Protein AF-A0A6N8V4Y3-F1 (afdb_monomer)

Secondary structure (DSSP, 8-state):
--------------------------PPPPHHHHHHHHHHHHHTT-HHHHHHHB-HHHHHHHHHHHHHHHHHSSSSHHIIIII---HHHHHT--HHHHHHHHHHHHHHH-HHHHHHHHTEEEEEEEEEEETTTEEEEEEEEEEEETTEEEEE--EEEEEEETTEEEEEE-HHHHHHHHHHHH--TT-PPPPP-

pLDDT: mean 87.68, std 15.98, range [37.03, 98.81]

Solvent-accessible surface area (backbone atoms only — not comparable to full-atom values): 11338 Å² total; per-residue (Å²): 143,82,87,82,84,85,80,89,90,88,85,85,76,85,73,79,74,74,70,77,67,75,78,74,70,73,75,69,67,50,66,66,56,39,49,50,50,27,49,57,13,52,36,65,69,35,46,69,52,29,54,72,30,44,26,70,68,44,31,45,53,51,33,52,53,51,47,52,55,55,69,72,43,86,73,59,58,55,38,44,70,44,58,69,41,5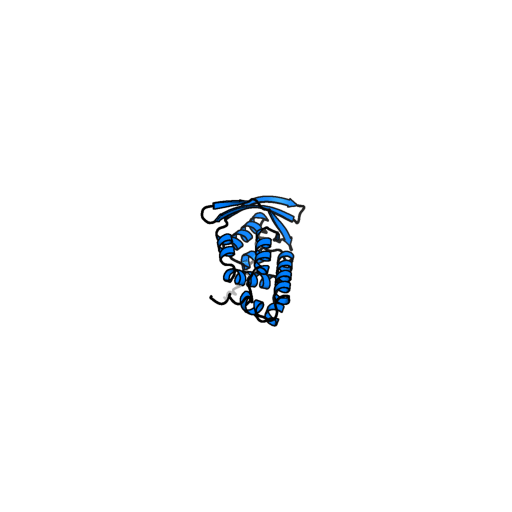3,72,70,60,57,71,70,52,52,36,58,54,47,49,37,42,47,50,59,24,42,52,71,77,40,44,73,60,48,52,51,42,49,48,34,46,75,43,82,74,50,77,46,76,52,76,94,51,34,36,37,36,36,28,36,40,42,31,66,56,97,87,43,77,47,75,49,73,57,56,32,38,30,37,58,53,98,85,38,54,13,44,50,46,37,66,66,62,51,52,53,58,52,48,65,75,63,58,77,69,87,62,75,74,76,76,87,126

Foldseek 3Di:
DDDDDPDDDPPPPPPPPPPPPPPPPPPFDDLQRLVVQLLVCQLVVVLLSNLVQADLVLLVVLVVLVVCLCVVDPDCQCCCQQQVDDPVVSVPDRSSSVRSSNSVSCCVQVVVVSVQRNQKDKAFPDWDDDPDFKIKTWIWIWGQDPNDIDIDTWIWIWGQDPNHTHTHDTPVSVVSSVSSNVRPGPDDDPDDD

Nearest PDB structures (foldseek):
  3b7c-assembly1_A-2  TM=6.101E-01  e=2.725E-03  Shewanella oneidensis MR-1
  4dki-assembly2_B  TM=6.221E-01  e=1.342E-02  Staphylococcus aureus subsp. aureus COL
  5m19-assembly1_A  TM=4.633E-01  e=8.041E-03  Staphylococcus aureus
  5m18-assembly1_A  TM=4.485E-01  e=1.010E-02  Staphylococcus aureus
  4bl3-assembly2_B  TM=4.320E-01  e=8.041E-03  Staphylococcus aureus

Structure (mmCIF, N/CA/C/O backbone):
data_AF-A0A6N8V4Y3-F1
#
_entry.id   AF-A0A6N8V4Y3-F1
#
loop_
_atom_site.group_PDB
_atom_site.id
_atom_site.type_symbol
_atom_site.label_atom_id
_atom_site.label_alt_id
_atom_site.label_comp_id
_atom_site.label_asym_id
_atom_site.label_entity_id
_atom_site.label_seq_id
_atom_site.pdbx_PDB_ins_code
_atom_site.Cartn_x
_atom_site.Cartn_y
_atom_site.Cartn_z
_atom_site.occupancy
_atom_site.B_iso_or_equiv
_atom_site.auth_seq_id
_atom_site.auth_comp_id
_atom_site.auth_asym_id
_atom_site.auth_atom_id
_atom_site.pdbx_PDB_model_num
ATOM 1 N N . MET A 1 1 ? 32.832 -60.296 62.387 1.00 49.88 1 MET A N 1
ATOM 2 C CA . MET A 1 1 ? 33.305 -58.995 61.860 1.00 49.88 1 MET A CA 1
ATOM 3 C C . MET A 1 1 ? 33.207 -58.982 60.341 1.00 49.88 1 MET A C 1
ATOM 5 O O . MET A 1 1 ? 33.934 -59.735 59.708 1.00 49.88 1 MET A O 1
ATOM 9 N N . ARG A 1 2 ? 32.294 -58.171 59.788 1.00 37.03 2 ARG A N 1
ATOM 10 C CA . ARG A 1 2 ? 32.377 -57.422 58.511 1.00 37.03 2 ARG A CA 1
ATOM 11 C C . ARG A 1 2 ? 30.993 -56.799 58.229 1.00 37.03 2 ARG A C 1
ATOM 13 O O . ARG A 1 2 ? 30.031 -57.554 58.107 1.00 37.03 2 ARG A O 1
ATOM 20 N N . PRO A 1 3 ? 30.867 -55.463 58.158 1.00 53.06 3 PRO A N 1
ATOM 21 C CA . PRO A 1 3 ? 29.607 -54.795 57.846 1.00 53.06 3 PRO A CA 1
ATOM 22 C C . PRO A 1 3 ? 29.370 -54.811 56.329 1.00 53.06 3 PRO A C 1
ATOM 24 O O . PRO A 1 3 ? 30.265 -54.477 55.556 1.00 53.06 3 PRO A O 1
ATOM 27 N N . ARG A 1 4 ? 28.173 -55.213 55.883 1.00 53.34 4 ARG A N 1
ATOM 28 C CA . ARG A 1 4 ? 27.741 -55.057 54.486 1.00 53.34 4 ARG A CA 1
ATOM 29 C C . ARG A 1 4 ? 26.845 -53.830 54.372 1.00 53.34 4 ARG A C 1
ATOM 31 O O . ARG A 1 4 ? 25.649 -53.878 54.635 1.00 53.34 4 ARG A O 1
ATOM 38 N N . THR A 1 5 ? 27.504 -52.744 53.997 1.00 54.41 5 THR A N 1
ATOM 39 C CA . THR A 1 5 ? 27.012 -51.501 53.409 1.00 54.41 5 THR A CA 1
ATOM 40 C C . THR 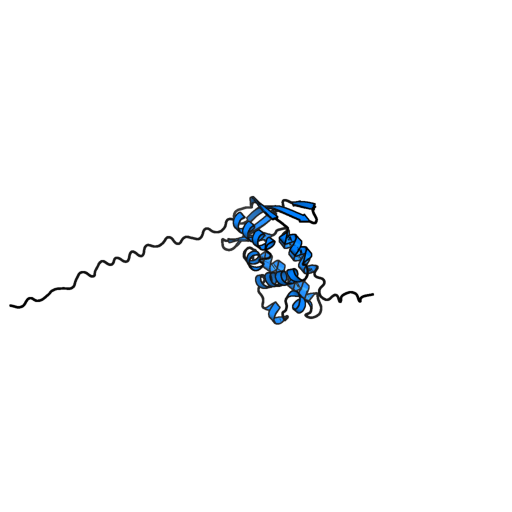A 1 5 ? 25.777 -51.726 52.530 1.00 54.41 5 THR A C 1
ATOM 42 O O . THR A 1 5 ? 25.876 -52.313 51.456 1.00 54.41 5 THR A O 1
ATOM 45 N N . ARG A 1 6 ? 24.613 -51.250 52.981 1.00 51.06 6 ARG A N 1
ATOM 46 C CA . ARG A 1 6 ? 23.419 -51.049 52.147 1.00 51.06 6 ARG A CA 1
ATOM 47 C C . ARG A 1 6 ? 23.247 -49.547 51.933 1.00 51.06 6 ARG A C 1
ATOM 49 O O . ARG A 1 6 ? 22.460 -48.892 52.602 1.00 51.06 6 ARG A O 1
ATOM 56 N N . ILE A 1 7 ? 24.080 -49.016 51.046 1.00 59.16 7 ILE A N 1
ATOM 57 C CA . ILE A 1 7 ? 23.844 -47.754 50.340 1.00 59.16 7 ILE A CA 1
ATOM 58 C C . ILE A 1 7 ? 23.032 -48.126 49.094 1.00 59.16 7 ILE A C 1
ATOM 60 O O . ILE A 1 7 ? 23.295 -49.185 48.531 1.00 59.16 7 ILE A O 1
ATOM 64 N N . LEU A 1 8 ? 22.115 -47.245 48.676 1.00 51.66 8 LEU A N 1
ATOM 65 C CA . LEU A 1 8 ? 21.255 -47.277 47.474 1.00 51.66 8 LEU A CA 1
ATOM 66 C C . LEU A 1 8 ? 19.794 -47.616 47.769 1.00 51.66 8 LEU A C 1
ATOM 68 O O . LEU A 1 8 ? 19.406 -48.775 47.726 1.00 51.66 8 LEU A O 1
ATOM 72 N N . LEU A 1 9 ? 18.995 -46.574 48.020 1.00 49.12 9 LEU A N 1
ATOM 73 C CA . LEU A 1 9 ? 17.621 -46.405 47.510 1.00 49.12 9 LEU A CA 1
ATOM 74 C C . LEU A 1 9 ? 17.080 -45.039 47.979 1.00 49.12 9 LEU A C 1
ATOM 76 O O . LEU A 1 9 ? 16.103 -44.939 48.707 1.00 49.12 9 LEU A O 1
ATOM 80 N N . ALA A 1 10 ? 17.767 -43.967 47.580 1.00 48.19 10 ALA A N 1
ATOM 81 C CA . ALA A 1 10 ? 17.324 -42.580 47.751 1.00 48.19 10 ALA A CA 1
ATOM 82 C C . ALA A 1 10 ? 17.406 -41.853 46.396 1.00 48.19 10 ALA A C 1
ATOM 84 O O . ALA A 1 10 ? 18.053 -40.823 46.260 1.00 48.19 10 ALA A O 1
ATOM 85 N N . ALA A 1 11 ? 16.823 -42.460 45.359 1.00 50.28 11 ALA A N 1
ATOM 86 C CA . ALA A 1 11 ? 16.831 -41.944 43.988 1.00 50.28 11 ALA A CA 1
ATOM 87 C C . ALA A 1 11 ? 15.439 -42.061 43.343 1.00 50.28 11 ALA A C 1
ATOM 89 O O . ALA A 1 11 ? 15.308 -42.451 42.189 1.00 50.28 11 ALA A O 1
ATOM 90 N N . LEU A 1 12 ? 14.384 -41.780 44.114 1.00 53.62 12 LEU A N 1
ATOM 91 C CA . LEU A 1 12 ? 13.003 -41.873 43.642 1.00 53.62 12 LEU A CA 1
ATOM 92 C C . LEU A 1 12 ? 12.148 -40.734 44.207 1.00 53.62 12 LEU A C 1
ATOM 94 O O . LEU A 1 12 ? 11.238 -40.973 44.986 1.00 53.62 12 LEU A O 1
ATOM 98 N N . ALA A 1 13 ? 12.485 -39.494 43.858 1.00 51.94 13 ALA A N 1
ATOM 99 C CA . ALA A 1 13 ? 11.559 -38.356 43.910 1.00 51.94 13 ALA A CA 1
ATOM 100 C C . ALA A 1 13 ? 12.174 -37.118 43.235 1.00 51.94 13 ALA A C 1
ATOM 102 O O . ALA A 1 13 ? 12.021 -36.002 43.720 1.00 51.94 13 ALA A O 1
ATOM 103 N N . LEU A 1 14 ? 12.869 -37.280 42.102 1.00 51.62 14 LEU A N 1
ATOM 104 C CA . LEU A 1 14 ? 13.017 -36.150 41.185 1.00 51.62 14 LEU A CA 1
ATOM 105 C C . LEU A 1 14 ? 11.711 -36.080 40.391 1.00 51.62 14 LEU A C 1
ATOM 107 O O . LEU A 1 14 ? 11.621 -36.517 39.248 1.00 51.62 14 LEU A O 1
ATOM 111 N N . ALA A 1 15 ? 10.662 -35.637 41.087 1.00 56.41 15 ALA A N 1
ATOM 112 C CA . ALA A 1 15 ? 9.419 -35.215 40.484 1.00 56.41 15 ALA A CA 1
ATOM 113 C C . ALA A 1 15 ? 9.793 -34.124 39.482 1.00 56.41 15 ALA A C 1
ATOM 115 O O . ALA A 1 15 ? 10.132 -33.001 39.853 1.00 56.41 15 ALA A O 1
ATOM 116 N N . THR A 1 16 ? 9.809 -34.498 38.210 1.00 58.59 16 THR A N 1
ATOM 117 C CA . THR A 1 16 ? 9.836 -33.594 37.074 1.00 58.59 16 THR A CA 1
ATOM 118 C C . THR A 1 16 ? 8.584 -32.729 37.158 1.00 58.59 16 THR A C 1
ATOM 120 O O . THR A 1 16 ? 7.562 -33.032 36.548 1.00 58.59 16 THR A O 1
ATOM 123 N N . LEU A 1 17 ? 8.650 -31.652 37.946 1.00 52.28 17 LEU A N 1
ATOM 124 C CA . LEU A 1 17 ? 7.832 -30.471 37.731 1.00 52.28 17 LEU A CA 1
ATOM 125 C C . LEU A 1 17 ? 8.283 -29.881 36.393 1.00 52.28 17 LEU A C 1
ATOM 127 O O . LEU A 1 17 ? 9.038 -28.914 36.334 1.00 52.28 17 LEU A O 1
ATOM 131 N N . THR A 1 18 ? 7.821 -30.469 35.293 1.00 59.97 18 THR A N 1
ATOM 132 C CA . THR A 1 18 ? 7.567 -29.706 34.077 1.00 59.97 18 THR A CA 1
ATOM 133 C C . THR A 1 18 ? 6.441 -28.749 34.431 1.00 59.97 18 THR A C 1
ATOM 135 O O . THR A 1 18 ? 5.265 -29.043 34.226 1.00 59.97 18 THR A O 1
ATOM 138 N N . ALA A 1 19 ? 6.803 -27.636 35.071 1.00 60.12 19 ALA A N 1
ATOM 139 C CA . ALA A 1 19 ? 5.955 -26.468 35.114 1.00 60.12 19 ALA A CA 1
ATOM 140 C C . ALA A 1 19 ? 5.633 -26.163 33.653 1.00 60.12 19 ALA A C 1
ATOM 142 O O . ALA A 1 19 ? 6.529 -25.810 32.886 1.00 60.12 19 ALA A O 1
ATOM 143 N N . ALA A 1 20 ? 4.383 -26.403 33.257 1.00 59.66 20 ALA A N 1
ATOM 144 C CA . ALA A 1 20 ? 3.843 -25.855 32.033 1.00 59.66 20 ALA A CA 1
ATOM 145 C C . ALA A 1 20 ? 4.001 -24.342 32.182 1.00 59.66 20 ALA A C 1
ATOM 147 O O . ALA A 1 20 ? 3.221 -23.694 32.882 1.00 59.66 20 ALA A O 1
ATOM 148 N N . ALA A 1 21 ? 5.095 -23.805 31.638 1.00 63.28 21 ALA A N 1
ATOM 149 C CA . ALA A 1 21 ? 5.215 -22.381 31.444 1.00 63.28 21 ALA A CA 1
ATOM 150 C C . ALA A 1 21 ? 3.950 -22.003 30.674 1.00 63.28 21 ALA A C 1
ATOM 152 O O . ALA A 1 21 ? 3.674 -22.657 29.663 1.00 63.28 21 ALA A O 1
ATOM 153 N N . PRO A 1 22 ? 3.132 -21.059 31.171 1.00 62.31 22 PRO A N 1
ATOM 154 C CA . PRO A 1 22 ? 2.016 -20.583 30.383 1.00 62.31 22 PRO A CA 1
ATOM 155 C C . PRO A 1 22 ? 2.627 -20.164 29.054 1.00 62.31 22 PRO A C 1
ATOM 157 O O . PRO A 1 22 ? 3.530 -19.323 29.035 1.00 62.31 22 PRO A O 1
ATOM 160 N N . GLU A 1 23 ? 2.222 -20.823 27.969 1.00 59.81 23 GLU A N 1
ATOM 161 C CA . GLU A 1 23 ? 2.499 -20.323 26.638 1.00 59.81 23 GLU A CA 1
ATOM 162 C C . GLU A 1 23 ? 1.901 -18.926 26.643 1.00 59.81 23 GLU A C 1
ATOM 164 O O . GLU A 1 23 ? 0.681 -18.751 26.616 1.00 59.81 23 GLU A O 1
ATOM 169 N N . LEU A 1 24 ? 2.777 -17.934 26.823 1.00 57.28 24 LEU A N 1
ATOM 170 C CA . LEU A 1 24 ? 2.507 -16.531 26.603 1.00 57.28 24 LEU A CA 1
ATOM 171 C C . LEU A 1 24 ? 2.043 -16.482 25.160 1.00 57.28 24 LEU A C 1
ATOM 173 O O . LEU A 1 24 ? 2.847 -16.395 24.235 1.00 57.28 24 LEU A O 1
ATOM 177 N N . THR A 1 25 ? 0.737 -16.654 24.982 1.00 63.69 25 THR A N 1
ATOM 178 C CA . THR A 1 25 ? 0.068 -16.476 23.712 1.00 63.69 25 THR A CA 1
ATOM 179 C C . THR A 1 25 ? 0.330 -15.017 23.423 1.00 63.69 25 THR A C 1
ATOM 181 O O . THR A 1 25 ? -0.244 -14.153 24.087 1.00 63.69 25 THR A O 1
ATOM 184 N N . ALA A 1 26 ? 1.330 -14.747 22.580 1.00 70.75 26 ALA A N 1
ATOM 185 C CA . ALA A 1 26 ? 1.722 -13.391 22.259 1.00 70.75 26 ALA A CA 1
ATOM 186 C C . ALA A 1 26 ? 0.440 -12.688 21.825 1.00 70.75 26 ALA A C 1
ATOM 188 O O . ALA A 1 26 ? -0.206 -13.132 20.872 1.00 70.75 26 ALA A O 1
ATOM 189 N N . ALA A 1 27 ? 0.014 -11.697 22.613 1.00 80.75 27 ALA A N 1
ATOM 190 C CA . ALA A 1 27 ? -1.240 -11.014 22.366 1.00 80.75 27 ALA A CA 1
ATOM 191 C C . ALA A 1 27 ? -1.197 -10.520 20.920 1.00 80.75 27 ALA A C 1
ATOM 193 O O . ALA A 1 27 ? -0.226 -9.869 20.517 1.00 80.75 27 ALA A O 1
ATOM 194 N N . GLN A 1 28 ? -2.194 -10.916 20.128 1.00 85.44 28 GLN A N 1
ATOM 195 C CA . GLN A 1 28 ? -2.265 -10.472 18.746 1.00 85.44 28 GLN A CA 1
ATOM 196 C C . GLN A 1 28 ? -2.311 -8.943 18.745 1.00 85.44 28 GLN A C 1
ATOM 198 O O . GLN A 1 28 ? -3.010 -8.372 19.589 1.00 85.44 28 GLN A O 1
ATOM 203 N N . PRO A 1 29 ? -1.564 -8.278 17.848 1.00 92.50 29 PRO A N 1
ATOM 204 C CA . PRO A 1 29 ? -1.593 -6.830 17.768 1.00 92.50 29 PRO A CA 1
ATOM 205 C C . PRO A 1 29 ? -3.028 -6.341 17.588 1.00 92.50 29 PRO A C 1
ATOM 207 O O . PRO A 1 29 ? -3.809 -6.922 16.828 1.00 92.50 29 PRO A O 1
ATOM 210 N N . THR A 1 30 ? -3.367 -5.265 18.282 1.00 96.56 30 THR A N 1
ATOM 211 C CA . THR A 1 30 ? -4.622 -4.550 18.047 1.00 96.56 30 THR A CA 1
ATOM 212 C C . THR A 1 30 ? -4.649 -3.975 16.620 1.00 96.56 30 THR A C 1
ATOM 214 O O . THR A 1 30 ? -3.588 -3.748 16.026 1.00 96.56 30 THR A O 1
ATOM 217 N N . PRO A 1 31 ? -5.835 -3.712 16.041 1.00 97.75 31 PRO A N 1
ATOM 218 C CA . PRO A 1 31 ? -5.950 -3.034 14.747 1.00 97.75 31 PRO A CA 1
ATOM 219 C C . PRO A 1 31 ? -5.137 -1.732 14.677 1.00 97.75 31 PRO A C 1
ATOM 221 O O . PRO A 1 31 ? -4.459 -1.463 13.687 1.00 97.75 31 PRO A O 1
ATOM 224 N N . GLU A 1 32 ? -5.160 -0.946 15.752 1.00 98.38 32 GLU A N 1
ATOM 225 C CA . GLU A 1 32 ? -4.428 0.308 15.899 1.00 98.38 32 GLU A CA 1
ATOM 226 C C . GLU A 1 32 ? -2.914 0.088 15.860 1.00 98.38 32 GLU A C 1
ATOM 228 O O . GLU A 1 32 ? -2.204 0.808 15.159 1.00 98.38 32 GLU A O 1
ATOM 233 N N . GLU A 1 33 ? -2.408 -0.926 16.569 1.00 97.94 33 GLU A N 1
ATOM 234 C CA . GLU A 1 33 ? -0.985 -1.277 16.551 1.00 97.94 33 GLU A CA 1
ATOM 235 C C . GLU A 1 33 ? -0.535 -1.774 15.175 1.00 97.94 33 GLU A C 1
ATOM 237 O O . GLU A 1 33 ? 0.554 -1.410 14.726 1.00 97.94 33 GLU A O 1
ATOM 242 N N . THR A 1 34 ? -1.352 -2.575 14.485 1.00 98.19 34 THR A N 1
ATOM 243 C CA . THR A 1 34 ? -1.079 -2.992 13.100 1.00 98.19 34 THR A CA 1
ATOM 244 C C . THR A 1 34 ? -0.995 -1.779 12.178 1.00 98.19 34 THR A C 1
ATOM 246 O O . THR A 1 34 ? -0.030 -1.649 11.421 1.00 98.19 34 THR A O 1
ATOM 249 N N . ALA A 1 35 ? -1.970 -0.870 12.252 1.00 98.50 35 ALA A N 1
ATOM 250 C CA . ALA A 1 35 ? -1.986 0.334 11.431 1.00 98.50 35 ALA A CA 1
ATOM 251 C C . ALA A 1 35 ? -0.783 1.237 11.726 1.00 98.50 35 ALA A C 1
ATOM 253 O O . ALA A 1 35 ? -0.099 1.664 10.798 1.00 98.50 35 ALA A O 1
ATOM 254 N N . GLN A 1 36 ? -0.447 1.453 13.002 1.00 98.31 36 GLN A N 1
ATOM 255 C CA . GLN A 1 36 ? 0.732 2.232 13.376 1.00 98.31 36 GLN A CA 1
ATOM 256 C C . GLN A 1 36 ? 2.019 1.598 12.834 1.00 98.31 36 GLN A C 1
ATOM 258 O O . GLN A 1 36 ? 2.841 2.291 12.245 1.00 98.31 36 GLN A O 1
ATOM 263 N N . ARG A 1 37 ? 2.188 0.272 12.946 1.00 98.38 37 ARG A N 1
ATOM 264 C CA . ARG A 1 37 ? 3.356 -0.430 12.379 1.00 98.38 37 ARG A CA 1
ATOM 265 C C . ARG A 1 37 ? 3.431 -0.313 10.861 1.00 98.38 37 ARG A C 1
ATOM 267 O O . ARG A 1 37 ? 4.538 -0.274 10.321 1.00 98.38 37 ARG A O 1
ATOM 274 N N . PHE A 1 38 ? 2.290 -0.295 10.179 1.00 98.56 38 PHE A N 1
ATOM 275 C CA . PHE A 1 38 ? 2.214 -0.079 8.738 1.00 98.56 38 PHE A CA 1
ATOM 276 C C . PHE A 1 38 ? 2.646 1.350 8.369 1.00 98.56 38 PHE A C 1
ATOM 278 O O . PHE A 1 38 ? 3.540 1.509 7.538 1.00 98.56 38 PHE A O 1
ATOM 285 N N . PHE A 1 39 ? 2.102 2.374 9.036 1.00 98.31 39 PHE A N 1
ATOM 286 C CA . PHE A 1 39 ? 2.456 3.778 8.796 1.00 98.31 39 PHE A CA 1
ATOM 287 C C . PHE A 1 39 ? 3.911 4.102 9.159 1.00 98.31 39 PHE A C 1
ATOM 289 O O . PHE A 1 39 ? 4.601 4.777 8.399 1.00 98.31 39 PHE A O 1
ATOM 296 N N . ASP A 1 40 ? 4.424 3.548 10.258 1.00 97.94 40 ASP A N 1
ATOM 297 C CA . ASP A 1 40 ? 5.843 3.632 10.623 1.00 97.94 40 ASP A CA 1
ATOM 298 C C . ASP A 1 40 ? 6.741 2.972 9.568 1.00 97.94 40 ASP A C 1
ATOM 300 O O . ASP A 1 40 ? 7.882 3.385 9.347 1.00 97.94 40 ASP A O 1
ATOM 304 N N . GLY A 1 41 ? 6.244 1.906 8.935 1.00 97.88 41 GLY A N 1
ATOM 305 C CA . GLY A 1 41 ? 6.906 1.259 7.812 1.00 97.88 41 GLY A CA 1
ATOM 306 C C . GLY A 1 41 ? 6.960 2.178 6.594 1.00 97.88 41 GLY A C 1
ATOM 307 O O . GLY A 1 41 ? 8.026 2.320 5.997 1.00 97.88 41 GLY A O 1
ATOM 308 N N . LEU A 1 42 ? 5.841 2.828 6.261 1.00 96.56 42 LEU A N 1
ATOM 309 C CA . LEU A 1 42 ? 5.730 3.766 5.141 1.00 96.56 42 LEU A CA 1
ATOM 310 C C . LEU A 1 42 ? 6.648 4.980 5.313 1.00 96.56 42 LEU A C 1
ATOM 312 O O . LEU A 1 42 ? 7.467 5.243 4.435 1.00 96.56 42 LEU A O 1
ATOM 316 N N . SER A 1 43 ? 6.582 5.673 6.454 1.00 95.94 43 SER A N 1
ATOM 317 C CA . SER A 1 43 ? 7.380 6.886 6.717 1.00 95.94 43 SER A CA 1
ATOM 318 C C . SER A 1 43 ? 8.890 6.627 6.741 1.00 95.94 43 SER A C 1
ATOM 320 O O . SER A 1 43 ? 9.695 7.533 6.541 1.00 95.94 43 SER A O 1
ATOM 322 N N . ARG A 1 44 ? 9.298 5.370 6.953 1.00 96.75 44 ARG A N 1
ATOM 323 C CA . ARG A 1 44 ? 10.705 4.936 6.966 1.00 96.75 44 ARG A CA 1
ATOM 324 C C . ARG A 1 44 ? 11.101 4.126 5.734 1.00 96.75 44 ARG A C 1
ATOM 326 O O . ARG A 1 44 ? 12.200 3.570 5.724 1.00 96.75 44 ARG A O 1
ATOM 333 N N . LEU A 1 45 ? 10.219 4.027 4.736 1.00 96.69 45 LEU A N 1
ATOM 334 C CA . LEU A 1 45 ? 10.418 3.264 3.498 1.00 96.69 45 LEU A CA 1
ATOM 335 C C . LEU A 1 45 ? 10.829 1.795 3.748 1.00 96.69 45 LEU A C 1
ATOM 337 O O . LEU A 1 45 ? 11.608 1.199 3.002 1.00 96.69 45 LEU A O 1
ATOM 341 N N . ARG A 1 46 ? 10.330 1.188 4.832 1.00 97.75 46 ARG A N 1
ATOM 342 C CA . ARG A 1 46 ? 10.622 -0.200 5.227 1.00 97.75 46 ARG A CA 1
ATOM 343 C C . ARG A 1 46 ? 9.652 -1.151 4.541 1.00 97.75 46 ARG A C 1
ATOM 345 O O . ARG A 1 46 ? 8.748 -1.696 5.170 1.00 97.75 46 ARG A O 1
ATOM 352 N N . TRP A 1 47 ? 9.838 -1.361 3.244 1.00 97.69 47 TRP A N 1
ATOM 353 C CA . TRP A 1 47 ? 8.864 -2.060 2.396 1.00 97.69 47 TRP A CA 1
ATOM 354 C 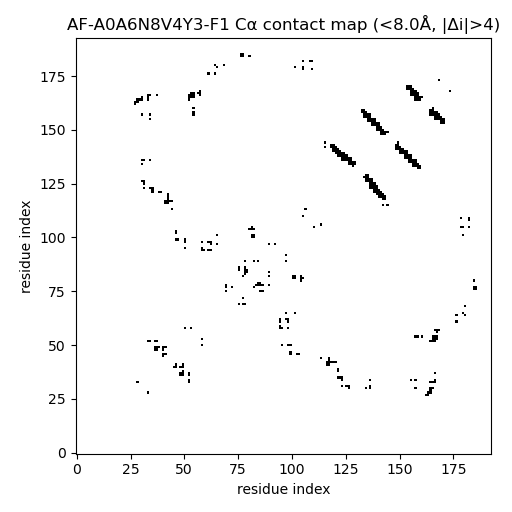C . TRP A 1 47 ? 8.519 -3.482 2.836 1.00 97.69 47 TRP A C 1
ATOM 356 O O . TRP A 1 47 ? 7.359 -3.867 2.731 1.00 97.69 47 TRP A O 1
ATOM 366 N N . GLN A 1 48 ? 9.467 -4.225 3.412 1.00 98.19 48 GLN A N 1
ATOM 367 C CA . GLN A 1 48 ? 9.183 -5.548 3.986 1.00 98.19 48 GLN A CA 1
ATOM 368 C C . GLN A 1 48 ? 8.280 -5.460 5.223 1.00 98.19 48 GLN A C 1
ATOM 370 O O . GLN A 1 48 ? 7.406 -6.295 5.430 1.00 98.19 48 GLN A O 1
ATOM 375 N N . GLN A 1 49 ? 8.458 -4.427 6.053 1.00 98.12 49 GLN A N 1
ATOM 376 C CA . GLN A 1 49 ? 7.583 -4.183 7.201 1.00 98.12 49 GLN A CA 1
ATOM 377 C C . GLN A 1 49 ? 6.179 -3.792 6.728 1.00 98.12 49 GLN A C 1
ATOM 379 O O . GLN A 1 49 ? 5.199 -4.300 7.266 1.00 98.12 49 GLN A O 1
ATOM 384 N N . VAL A 1 50 ? 6.088 -2.931 5.707 1.00 98.50 50 VAL A N 1
ATOM 385 C CA . VAL A 1 50 ? 4.819 -2.516 5.089 1.00 98.50 50 VAL A CA 1
ATOM 386 C C . VAL A 1 50 ? 4.081 -3.727 4.523 1.00 98.50 50 VAL A C 1
ATOM 388 O O . VAL A 1 50 ? 2.953 -3.993 4.932 1.00 98.50 50 VAL A O 1
ATOM 391 N N . SER A 1 51 ? 4.732 -4.517 3.661 1.00 98.56 51 SER A N 1
ATOM 392 C CA . SER A 1 51 ? 4.137 -5.717 3.063 1.00 98.56 51 SER A CA 1
ATOM 393 C C . SER A 1 51 ? 3.714 -6.718 4.143 1.00 98.56 51 SER A C 1
ATOM 395 O O . SER A 1 51 ? 2.712 -7.420 4.004 1.00 98.56 51 SER A O 1
ATOM 397 N N . ALA A 1 52 ? 4.460 -6.822 5.250 1.00 98.12 52 ALA A N 1
ATOM 398 C CA . ALA A 1 52 ? 4.140 -7.689 6.382 1.00 98.12 52 ALA A CA 1
ATOM 399 C C . ALA A 1 52 ? 2.886 -7.260 7.140 1.00 98.12 52 ALA A C 1
ATOM 401 O O . ALA A 1 52 ? 2.362 -8.071 7.888 1.00 98.12 52 ALA A O 1
ATOM 402 N N . GLN A 1 53 ? 2.376 -6.045 6.957 1.00 98.50 53 GLN A N 1
ATOM 403 C CA . GLN A 1 53 ? 1.090 -5.643 7.528 1.00 98.50 53 GLN A CA 1
ATOM 404 C C . GLN A 1 53 ? -0.046 -5.660 6.498 1.00 98.50 53 GLN A C 1
ATOM 406 O O . GLN A 1 53 ? -1.184 -5.430 6.883 1.00 98.50 53 GLN A O 1
ATOM 411 N N . MET A 1 54 ? 0.219 -5.925 5.216 1.00 98.75 54 MET A N 1
ATOM 412 C CA . MET A 1 54 ? -0.805 -5.911 4.165 1.00 98.75 54 MET A CA 1
ATOM 413 C C . MET A 1 54 ? -1.593 -7.217 4.092 1.00 98.75 54 MET A C 1
ATOM 415 O O . MET A 1 54 ? -1.050 -8.294 4.340 1.00 98.75 54 MET A O 1
ATOM 419 N N . HIS A 1 55 ? -2.865 -7.099 3.716 1.00 98.69 55 HIS A N 1
ATOM 420 C CA . HIS A 1 55 ? -3.750 -8.226 3.430 1.00 98.69 55 HIS A CA 1
ATOM 421 C C . HIS A 1 55 ? -3.353 -8.885 2.106 1.00 98.69 55 HIS A C 1
ATOM 423 O O . HIS A 1 55 ? -2.919 -8.184 1.183 1.00 98.69 55 HIS A O 1
ATOM 429 N N . THR A 1 56 ? -3.539 -10.202 1.974 1.00 98.62 56 THR A N 1
ATOM 430 C CA . THR A 1 56 ? -3.132 -10.941 0.765 1.00 98.62 56 THR A CA 1
ATOM 431 C C . THR A 1 56 ? -3.785 -10.378 -0.497 1.00 98.62 56 THR A C 1
ATOM 433 O O . THR A 1 56 ? -3.091 -10.084 -1.466 1.00 98.62 56 THR A O 1
ATOM 436 N N . GLU A 1 57 ? -5.088 -10.087 -0.459 1.00 98.56 57 GLU A N 1
ATOM 437 C CA . GLU A 1 57 ? -5.782 -9.482 -1.608 1.00 98.56 57 GLU A CA 1
ATOM 438 C C . GLU A 1 57 ? -5.191 -8.131 -2.048 1.00 98.56 57 GLU A C 1
ATOM 440 O O . GLU A 1 57 ? -5.114 -7.854 -3.242 1.00 98.56 57 GLU A O 1
ATOM 445 N N . ALA A 1 58 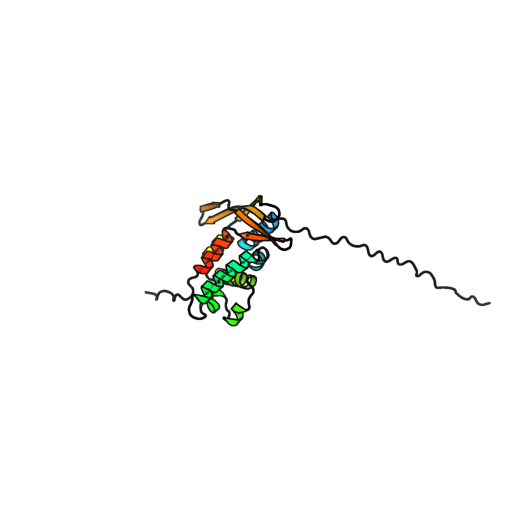? -4.735 -7.288 -1.113 1.00 98.50 58 ALA A N 1
ATOM 446 C CA . ALA A 1 58 ? -4.130 -6.001 -1.462 1.00 98.50 58 ALA A CA 1
ATOM 447 C C . ALA A 1 58 ? -2.797 -6.194 -2.206 1.00 98.50 58 ALA A C 1
ATOM 449 O O . ALA A 1 58 ? -2.475 -5.446 -3.134 1.00 98.50 58 ALA A O 1
ATOM 450 N N . LEU A 1 59 ? -2.027 -7.211 -1.803 1.00 98.62 59 LEU A N 1
ATOM 451 C CA . LEU A 1 59 ? -0.794 -7.612 -2.477 1.00 98.62 59 LEU A CA 1
ATOM 452 C C . LEU A 1 59 ? -1.090 -8.197 -3.864 1.00 98.62 59 LEU A C 1
ATOM 454 O O . LEU A 1 59 ? -0.408 -7.846 -4.825 1.00 98.62 59 LEU A O 1
ATOM 458 N N . ASP A 1 60 ? -2.116 -9.037 -3.992 1.00 98.44 60 ASP A N 1
ATOM 459 C CA . ASP A 1 60 ? -2.515 -9.643 -5.268 1.00 98.44 60 ASP A CA 1
ATOM 460 C C . ASP A 1 60 ? -3.028 -8.606 -6.273 1.00 98.44 60 ASP A C 1
ATOM 462 O O . ASP A 1 60 ? -2.661 -8.646 -7.449 1.00 98.44 60 ASP A O 1
ATOM 466 N N . GLU A 1 61 ? -3.811 -7.625 -5.820 1.00 98.00 61 GLU A N 1
ATOM 467 C CA . GLU A 1 61 ? -4.221 -6.480 -6.637 1.00 98.00 61 GLU A CA 1
ATOM 468 C C . GLU A 1 61 ? -3.017 -5.681 -7.135 1.00 98.00 61 GLU A C 1
ATOM 470 O O . GLU A 1 61 ? -2.949 -5.301 -8.307 1.00 98.00 61 GLU A O 1
ATOM 475 N N . PHE A 1 62 ? -2.052 -5.423 -6.250 1.00 97.94 62 PHE A N 1
ATOM 476 C CA . PHE A 1 62 ? -0.828 -4.729 -6.624 1.00 97.94 62 PHE A CA 1
ATOM 477 C C . PHE A 1 62 ? -0.050 -5.530 -7.678 1.00 97.94 62 PHE A C 1
ATOM 479 O O . PHE A 1 62 ? 0.340 -4.980 -8.709 1.00 97.94 62 PHE A O 1
ATOM 486 N N . HIS A 1 63 ? 0.110 -6.838 -7.467 1.00 98.00 63 HIS A N 1
ATOM 487 C CA . HIS A 1 63 ? 0.772 -7.736 -8.409 1.00 98.00 63 HIS A CA 1
ATOM 488 C C . HIS A 1 63 ? 0.051 -7.762 -9.765 1.00 98.00 63 HIS A C 1
ATOM 490 O O . HIS A 1 63 ? 0.700 -7.680 -10.808 1.00 98.00 63 HIS A O 1
ATOM 496 N N . LEU A 1 64 ? -1.283 -7.789 -9.791 1.00 96.88 64 LEU A N 1
ATOM 497 C CA . LEU A 1 64 ? -2.050 -7.697 -11.034 1.00 96.88 64 LEU A CA 1
ATOM 498 C C . LEU A 1 64 ? -1.732 -6.406 -11.808 1.00 96.88 64 LEU A C 1
ATOM 500 O O . LEU A 1 64 ? -1.541 -6.452 -13.023 1.00 96.88 64 LEU A O 1
ATOM 504 N N . ILE A 1 65 ? -1.621 -5.267 -11.122 1.00 95.62 65 ILE A N 1
ATOM 505 C CA . ILE A 1 65 ? -1.251 -3.989 -11.750 1.00 95.62 65 ILE A CA 1
ATOM 506 C C . ILE A 1 65 ? 0.185 -4.032 -12.284 1.00 95.62 65 ILE A C 1
ATOM 508 O O . ILE A 1 65 ? 0.428 -3.600 -13.413 1.00 95.62 65 ILE A O 1
ATOM 512 N N . SER A 1 66 ? 1.132 -4.577 -11.515 1.00 95.25 66 SER A N 1
ATOM 513 C CA . SER A 1 66 ? 2.511 -4.786 -11.976 1.00 95.25 66 SER A CA 1
ATOM 514 C C . SER A 1 66 ? 2.562 -5.662 -13.225 1.00 95.25 66 SER A C 1
ATOM 516 O O . SER A 1 66 ? 3.276 -5.339 -14.172 1.00 95.25 66 SER A O 1
ATOM 518 N N . ARG A 1 67 ? 1.762 -6.731 -13.268 1.00 95.62 67 ARG A N 1
ATOM 519 C CA . ARG A 1 67 ? 1.659 -7.623 -14.426 1.00 95.62 67 ARG A CA 1
ATOM 520 C C . ARG A 1 67 ? 1.165 -6.885 -15.660 1.00 95.62 67 ARG A C 1
ATOM 522 O O . ARG A 1 67 ? 1.811 -6.948 -16.699 1.00 95.62 67 ARG A O 1
ATOM 529 N N . GLN A 1 68 ? 0.081 -6.123 -15.525 1.00 93.25 68 GLN A N 1
ATOM 530 C CA . GLN A 1 68 ? -0.457 -5.307 -16.615 1.00 93.25 68 GLN A CA 1
ATOM 531 C C . GLN A 1 68 ? 0.589 -4.326 -17.156 1.00 93.25 68 GLN A C 1
ATOM 533 O O . GLN A 1 68 ? 0.721 -4.173 -18.368 1.00 93.25 68 GLN A O 1
ATOM 538 N N . LEU A 1 69 ? 1.372 -3.693 -16.276 1.00 90.88 69 LEU A N 1
ATOM 539 C CA . LEU A 1 69 ? 2.467 -2.815 -16.687 1.00 90.88 69 LEU A CA 1
ATOM 540 C C . LEU A 1 69 ? 3.529 -3.584 -17.490 1.00 90.88 69 LEU A C 1
ATOM 542 O O . LEU A 1 69 ? 3.883 -3.160 -18.591 1.00 90.88 69 LEU A O 1
ATOM 546 N N . VAL A 1 70 ? 3.993 -4.722 -16.967 1.00 92.00 70 VAL A N 1
ATOM 547 C CA . VAL A 1 70 ? 5.005 -5.587 -17.598 1.00 92.00 70 VAL A CA 1
ATOM 548 C C . VAL A 1 70 ? 4.546 -6.133 -18.954 1.00 92.00 70 VAL A C 1
ATOM 550 O O . VAL A 1 70 ? 5.358 -6.260 -19.868 1.00 92.00 70 VAL A O 1
ATOM 553 N N . GLU A 1 71 ? 3.263 -6.453 -19.099 1.00 91.12 71 GLU A N 1
ATOM 554 C CA . GLU A 1 71 ? 2.674 -6.968 -20.341 1.00 91.12 71 GLU A CA 1
ATOM 555 C C . GLU A 1 71 ? 2.368 -5.860 -21.359 1.00 91.12 71 GLU A C 1
ATOM 557 O O . GLU A 1 71 ? 2.434 -6.094 -22.565 1.00 91.12 71 GLU A O 1
ATOM 562 N N . SER A 1 72 ? 2.056 -4.643 -20.898 1.00 87.81 72 SER A N 1
ATOM 563 C CA . SER A 1 72 ? 1.744 -3.508 -21.778 1.00 87.81 72 SER A CA 1
ATOM 564 C C . SER A 1 72 ? 2.969 -2.915 -22.483 1.00 87.81 72 SER A C 1
ATOM 566 O O . SER A 1 72 ? 2.844 -2.319 -23.557 1.00 87.81 72 SER A O 1
ATOM 568 N N . LEU A 1 73 ? 4.159 -3.069 -21.896 1.00 84.06 73 LEU A N 1
ATOM 569 C CA . LEU A 1 73 ? 5.410 -2.553 -22.440 1.00 84.06 73 LEU A CA 1
ATOM 570 C C . LEU A 1 73 ? 6.103 -3.622 -23.288 1.00 84.06 73 LEU A C 1
ATOM 572 O O . LEU A 1 73 ? 6.237 -4.777 -22.895 1.00 84.06 73 LEU A O 1
ATOM 576 N N . ARG A 1 74 ? 6.575 -3.234 -24.478 1.00 80.00 74 ARG A N 1
ATOM 577 C CA . ARG A 1 74 ? 7.326 -4.149 -25.348 1.00 80.00 74 ARG A CA 1
ATOM 578 C C . ARG A 1 74 ? 8.722 -4.412 -24.777 1.00 80.00 74 ARG A C 1
ATOM 580 O O . ARG A 1 74 ? 9.463 -3.471 -24.491 1.00 80.00 74 ARG A O 1
ATOM 587 N N . GLY A 1 75 ? 9.102 -5.688 -24.729 1.00 83.31 75 GLY A N 1
ATOM 588 C CA . GLY A 1 75 ? 10.411 -6.140 -24.254 1.00 83.31 75 GLY A CA 1
ATOM 589 C C . GLY A 1 75 ? 10.530 -6.149 -22.728 1.00 83.31 75 GLY A C 1
ATOM 590 O O . GLY A 1 75 ? 9.537 -6.059 -22.013 1.00 83.31 75 GLY A O 1
ATOM 591 N N .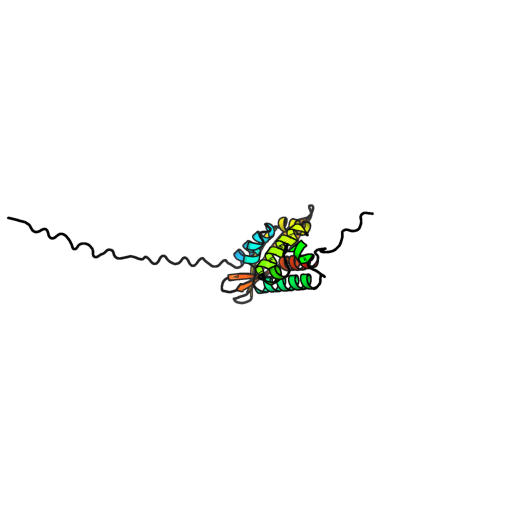 ASP A 1 76 ? 11.763 -6.251 -22.234 1.00 87.00 76 ASP A N 1
ATOM 592 C CA . ASP A 1 76 ? 12.045 -6.441 -20.803 1.00 87.00 76 ASP A CA 1
ATOM 593 C C . ASP A 1 76 ? 12.580 -5.170 -20.123 1.00 87.00 76 ASP A C 1
ATOM 595 O O . ASP A 1 76 ? 13.113 -5.215 -19.020 1.00 87.00 76 ASP A O 1
ATOM 599 N N . SER A 1 77 ? 12.428 -4.004 -20.758 1.00 85.88 77 SER A N 1
ATOM 600 C CA . SER A 1 77 ? 12.979 -2.737 -20.255 1.00 85.88 77 SER A CA 1
ATOM 601 C C . SER A 1 77 ? 12.451 -2.361 -18.868 1.00 85.88 77 SER A C 1
ATOM 603 O O . SER A 1 77 ? 13.227 -1.921 -18.026 1.00 85.88 77 SER A O 1
ATOM 605 N N . VAL A 1 78 ? 11.160 -2.582 -18.602 1.00 87.62 78 VAL A N 1
ATOM 606 C CA . VAL A 1 78 ? 10.546 -2.390 -17.277 1.00 87.62 78 VAL A CA 1
ATOM 607 C C . VAL A 1 78 ? 11.060 -3.380 -16.244 1.00 87.62 78 VAL A C 1
ATOM 609 O O . VAL A 1 78 ? 11.329 -2.987 -15.113 1.00 87.62 78 VAL A O 1
ATOM 612 N N . LEU A 1 79 ? 11.254 -4.637 -16.641 1.00 89.06 79 LEU A N 1
ATOM 613 C CA . LEU A 1 79 ? 11.792 -5.682 -15.775 1.00 89.06 79 LEU A CA 1
ATOM 614 C C . LEU A 1 79 ? 13.232 -5.363 -15.369 1.00 89.06 79 LEU A C 1
ATOM 616 O O . LEU A 1 79 ? 13.556 -5.376 -14.188 1.00 89.06 79 LEU A O 1
ATOM 620 N N . ILE A 1 80 ? 14.060 -4.936 -16.317 1.00 88.19 80 ILE A N 1
ATOM 621 C CA . ILE A 1 80 ? 15.443 -4.536 -16.047 1.00 88.19 80 ILE A CA 1
ATOM 622 C C . ILE A 1 80 ? 15.486 -3.256 -15.203 1.00 88.19 80 ILE A C 1
ATOM 624 O O . ILE A 1 80 ? 16.168 -3.202 -14.186 1.00 88.19 80 ILE A O 1
ATOM 628 N N . GLN A 1 81 ? 14.750 -2.212 -15.591 1.00 86.62 81 GLN A N 1
ATOM 629 C CA . GLN A 1 81 ? 14.856 -0.912 -14.923 1.00 86.62 81 GLN A CA 1
ATOM 630 C C . GLN A 1 81 ? 14.246 -0.937 -13.523 1.00 86.62 81 GLN A C 1
ATOM 632 O O . GLN A 1 81 ? 14.887 -0.498 -12.570 1.00 86.62 81 GLN A O 1
ATOM 637 N N . LEU A 1 82 ? 13.019 -1.443 -13.381 1.00 88.75 82 LEU A N 1
ATOM 638 C CA . LEU A 1 82 ? 12.292 -1.371 -12.118 1.00 88.75 82 LEU A CA 1
ATOM 639 C C . LEU A 1 82 ? 12.677 -2.499 -11.164 1.00 88.75 82 LEU A C 1
ATOM 641 O O . LEU A 1 82 ? 12.857 -2.242 -9.972 1.00 88.75 82 LEU A O 1
ATOM 645 N N . TYR A 1 83 ? 12.827 -3.710 -11.698 1.00 91.12 83 TYR A N 1
ATOM 646 C CA . TYR A 1 83 ? 12.938 -4.938 -10.917 1.00 91.12 83 TYR A CA 1
ATOM 647 C C . TYR A 1 83 ? 14.342 -5.551 -10.897 1.00 91.12 83 TYR A C 1
ATOM 649 O O . TYR A 1 83 ? 14.598 -6.376 -10.022 1.00 91.12 83 TYR A O 1
ATOM 657 N N . ASP A 1 84 ? 15.224 -5.134 -11.815 1.00 92.56 84 ASP A N 1
ATOM 658 C CA . ASP A 1 84 ? 16.546 -5.734 -12.056 1.00 92.56 84 ASP A CA 1
ATOM 659 C C . ASP A 1 84 ? 16.472 -7.263 -12.195 1.00 92.56 84 ASP A C 1
ATOM 661 O O . ASP A 1 84 ? 17.193 -8.008 -11.538 1.00 92.56 84 ASP A O 1
ATOM 665 N N . ALA A 1 85 ? 15.513 -7.733 -13.000 1.00 95.38 85 ALA A N 1
ATOM 666 C CA . ALA A 1 85 ? 15.196 -9.151 -13.123 1.00 95.38 85 ALA A CA 1
ATOM 667 C C . ALA A 1 85 ? 14.848 -9.553 -14.557 1.00 95.38 85 ALA A C 1
ATOM 669 O O . ALA A 1 85 ? 14.437 -8.734 -15.385 1.00 95.38 85 ALA A O 1
ATOM 670 N N . SER A 1 86 ? 14.977 -10.852 -14.830 1.00 94.56 86 SER A N 1
ATOM 671 C CA . SER A 1 86 ? 14.441 -11.460 -16.049 1.00 94.56 86 SER A CA 1
ATOM 672 C C . SER A 1 86 ? 12.929 -11.685 -15.938 1.00 94.56 86 SER A C 1
ATOM 674 O O . SER A 1 86 ? 12.352 -11.674 -14.850 1.00 94.56 86 SER A O 1
ATOM 676 N N . ARG A 1 87 ? 12.267 -11.935 -17.072 1.00 94.19 87 ARG A N 1
ATOM 677 C CA . ARG A 1 87 ? 10.837 -12.279 -17.093 1.00 94.19 87 ARG A CA 1
ATOM 678 C C . ARG A 1 87 ? 10.531 -13.589 -16.375 1.00 94.19 87 ARG A C 1
ATOM 680 O O . ARG A 1 87 ? 9.512 -13.676 -15.700 1.00 94.19 87 ARG A O 1
ATOM 687 N N . GLU A 1 88 ? 11.401 -14.583 -16.531 1.00 95.12 88 GLU A N 1
ATOM 688 C CA . GLU A 1 88 ? 11.271 -15.878 -15.860 1.00 95.12 88 GLU A CA 1
ATOM 689 C C . GLU A 1 88 ? 11.406 -15.726 -14.343 1.00 95.12 88 GLU A C 1
ATOM 691 O O . GLU A 1 88 ? 10.555 -16.208 -13.600 1.00 95.12 88 GLU A O 1
ATOM 696 N N . GLU A 1 89 ? 12.415 -14.976 -13.889 1.00 96.75 89 GLU A N 1
ATOM 697 C CA . GLU A 1 89 ? 12.599 -14.676 -12.468 1.00 96.75 89 GLU A CA 1
ATOM 698 C C . GLU A 1 89 ? 11.388 -13.925 -11.905 1.00 96.75 89 GLU A C 1
ATOM 700 O O . GLU A 1 89 ? 10.808 -14.359 -10.913 1.00 96.75 89 GLU A O 1
ATOM 705 N N . TRP A 1 90 ? 10.946 -12.855 -12.572 1.00 97.12 90 TRP A N 1
ATOM 706 C CA . TRP A 1 90 ? 9.792 -12.067 -12.137 1.00 97.12 90 TRP A CA 1
ATOM 707 C C . TRP A 1 90 ? 8.509 -12.903 -12.030 1.00 97.12 90 TRP A C 1
ATOM 709 O O . TRP A 1 90 ? 7.758 -12.760 -11.070 1.00 97.12 90 TRP A O 1
ATOM 719 N N . ALA A 1 91 ? 8.269 -13.811 -12.982 1.00 96.31 91 ALA A N 1
ATOM 720 C CA . ALA A 1 91 ? 7.085 -14.670 -12.993 1.00 96.31 91 ALA A CA 1
ATOM 721 C C . ALA A 1 91 ? 7.062 -15.705 -11.853 1.00 96.31 91 ALA A C 1
ATOM 723 O O . ALA A 1 91 ? 6.003 -16.255 -11.555 1.00 96.31 91 ALA A O 1
ATOM 724 N N . SER A 1 92 ? 8.210 -15.974 -11.224 1.00 97.69 92 SER A N 1
ATOM 725 C CA . SER A 1 92 ? 8.320 -16.891 -10.083 1.00 97.69 92 SER A CA 1
ATOM 726 C C . SER A 1 92 ? 8.020 -16.235 -8.731 1.00 97.69 92 SER A C 1
ATOM 728 O O . SER A 1 92 ? 7.873 -16.938 -7.732 1.00 97.69 92 SER A O 1
ATOM 730 N N . TRP A 1 93 ? 7.935 -14.903 -8.683 1.00 98.44 93 TRP A N 1
ATOM 731 C CA . TRP A 1 93 ? 7.768 -14.163 -7.438 1.00 98.44 93 TRP A CA 1
ATOM 732 C C . TRP A 1 93 ? 6.342 -14.231 -6.900 1.00 98.44 93 TRP A C 1
ATOM 734 O O . TRP A 1 93 ? 5.349 -14.176 -7.628 1.00 98.44 93 TRP A O 1
ATOM 744 N N . SER A 1 94 ? 6.248 -14.267 -5.576 1.00 98.56 94 SER A N 1
ATOM 745 C CA . SER A 1 94 ? 5.001 -14.040 -4.857 1.00 98.56 94 SER A CA 1
ATOM 746 C C . SER A 1 94 ? 4.528 -12.587 -4.996 1.00 98.56 94 SER A C 1
ATOM 748 O O . SER A 1 94 ? 5.315 -11.667 -5.230 1.00 98.56 94 SER A O 1
ATOM 750 N N . SER A 1 95 ? 3.238 -12.339 -4.761 1.00 98.50 95 SER A N 1
ATOM 751 C CA . SER A 1 95 ? 2.675 -10.978 -4.759 1.00 98.50 95 SER A CA 1
ATOM 752 C C . SER A 1 95 ? 3.358 -10.049 -3.746 1.00 98.50 95 SER A C 1
ATOM 754 O O . SER A 1 95 ? 3.551 -8.862 -4.012 1.00 98.50 95 SER A O 1
ATOM 756 N N . ARG A 1 96 ? 3.801 -10.603 -2.609 1.00 98.62 96 ARG A N 1
ATOM 757 C CA . ARG A 1 96 ? 4.604 -9.896 -1.602 1.00 98.62 96 ARG A CA 1
ATOM 758 C C . ARG A 1 96 ? 5.949 -9.436 -2.163 1.00 98.62 96 ARG A C 1
ATOM 760 O O . ARG A 1 96 ? 6.291 -8.265 -2.029 1.00 98.62 96 ARG A O 1
ATOM 767 N N . GLU A 1 97 ? 6.689 -10.333 -2.807 1.00 98.38 97 GLU A N 1
ATOM 768 C CA . GLU A 1 97 ? 7.989 -10.009 -3.409 1.00 98.38 97 GLU A CA 1
ATOM 769 C C . GLU A 1 97 ? 7.847 -8.990 -4.542 1.00 98.38 97 GLU A C 1
ATOM 771 O O . GLU A 1 97 ? 8.643 -8.054 -4.634 1.00 98.38 97 GLU A O 1
ATOM 776 N N . VAL A 1 98 ? 6.799 -9.117 -5.366 1.00 98.19 98 VAL A N 1
ATOM 777 C CA . VAL A 1 98 ? 6.489 -8.138 -6.416 1.00 98.19 98 VAL A CA 1
ATOM 778 C C . VAL A 1 98 ? 6.236 -6.758 -5.815 1.00 98.19 98 VAL A C 1
ATOM 780 O O . VAL A 1 98 ? 6.780 -5.778 -6.330 1.00 98.19 98 VAL A O 1
ATOM 783 N N . PHE A 1 99 ? 5.468 -6.655 -4.727 1.00 98.38 99 PHE A N 1
ATOM 784 C CA . PHE A 1 99 ? 5.263 -5.389 -4.020 1.00 98.38 99 PHE A CA 1
ATOM 785 C C . PHE A 1 99 ? 6.591 -4.809 -3.517 1.00 98.38 99 PHE A C 1
ATOM 787 O O . PHE A 1 99 ? 6.948 -3.685 -3.872 1.00 98.38 99 PHE A O 1
ATOM 794 N N . GLU A 1 100 ? 7.362 -5.579 -2.747 1.00 98.06 100 GLU A N 1
ATOM 795 C CA . GLU A 1 100 ? 8.610 -5.115 -2.128 1.00 98.06 100 GLU A CA 1
ATOM 796 C C . GLU A 1 100 ? 9.635 -4.641 -3.162 1.00 98.06 100 GLU A C 1
ATOM 798 O O . GLU A 1 100 ? 10.201 -3.551 -3.031 1.00 98.06 100 GLU A O 1
ATOM 803 N N . ARG A 1 101 ? 9.834 -5.419 -4.230 1.00 97.19 101 ARG A N 1
ATOM 804 C CA . ARG A 1 101 ? 10.756 -5.055 -5.312 1.00 97.19 101 ARG A CA 1
ATOM 805 C C . ARG A 1 101 ? 10.238 -3.881 -6.136 1.00 97.19 101 ARG A C 1
ATOM 807 O O . ARG A 1 101 ? 11.031 -3.016 -6.504 1.00 97.19 101 ARG A O 1
ATOM 814 N N . SER A 1 102 ? 8.923 -3.783 -6.362 1.00 95.56 102 SER A N 1
ATOM 815 C CA . SER A 1 102 ? 8.329 -2.599 -7.003 1.00 95.56 102 SER A CA 1
ATOM 816 C C . SER A 1 102 ? 8.579 -1.339 -6.182 1.00 95.56 102 SER A C 1
ATOM 818 O O . SER A 1 102 ? 8.915 -0.308 -6.756 1.00 95.56 102 SER A O 1
ATOM 820 N N . MET A 1 103 ? 8.443 -1.406 -4.854 1.00 96.44 103 MET A N 1
ATOM 821 C CA . MET A 1 103 ? 8.671 -0.265 -3.959 1.00 96.44 103 MET A CA 1
ATOM 822 C C . MET A 1 103 ? 10.143 0.131 -3.887 1.00 96.44 103 MET A C 1
ATOM 824 O O . MET A 1 103 ? 10.469 1.319 -3.948 1.00 96.44 103 MET A O 1
ATOM 828 N N . ALA A 1 104 ? 11.052 -0.845 -3.853 1.00 94.50 104 ALA A N 1
ATOM 829 C CA . ALA A 1 104 ? 12.484 -0.586 -3.978 1.00 94.50 104 ALA A CA 1
ATOM 830 C C . ALA A 1 104 ? 12.819 0.091 -5.322 1.00 94.50 104 ALA A C 1
ATOM 832 O O . ALA A 1 104 ? 13.570 1.065 -5.370 1.00 94.50 104 ALA A O 1
ATOM 833 N N . GLY A 1 105 ? 12.203 -0.371 -6.413 1.00 92.38 105 GLY A N 1
ATOM 834 C CA . GLY A 1 105 ? 12.277 0.257 -7.726 1.00 92.38 105 GLY A CA 1
ATOM 835 C C . GLY A 1 105 ? 11.752 1.695 -7.727 1.00 92.38 105 GLY A C 1
ATOM 836 O O . GLY A 1 105 ? 12.480 2.618 -8.088 1.00 92.38 105 GLY A O 1
ATOM 837 N N . LEU A 1 106 ? 10.522 1.907 -7.261 1.00 91.44 106 LEU A N 1
ATOM 838 C CA . LEU A 1 106 ? 9.878 3.220 -7.172 1.00 91.44 106 LEU A CA 1
ATOM 839 C C . LEU A 1 106 ? 10.673 4.206 -6.321 1.00 91.44 106 LEU A C 1
ATOM 841 O O . LEU A 1 106 ? 10.752 5.378 -6.676 1.00 91.44 106 LEU A O 1
ATOM 845 N N . THR A 1 107 ? 11.347 3.734 -5.274 1.00 91.75 107 THR A N 1
ATOM 846 C CA . THR A 1 107 ? 12.218 4.582 -4.454 1.00 91.75 107 THR A CA 1
ATOM 847 C C . THR A 1 107 ? 13.360 5.202 -5.262 1.00 91.75 107 THR A C 1
ATOM 849 O O . THR A 1 107 ? 13.776 6.327 -4.990 1.00 91.75 107 THR A O 1
ATOM 852 N N . ARG A 1 108 ? 13.827 4.514 -6.311 1.00 89.19 108 ARG A N 1
ATOM 853 C CA . ARG A 1 108 ? 14.860 5.020 -7.226 1.00 89.19 108 ARG A CA 1
ATOM 854 C C . ARG A 1 108 ? 14.294 5.999 -8.260 1.00 89.19 108 ARG A C 1
ATOM 856 O O . ARG A 1 108 ? 14.932 7.008 -8.542 1.00 89.19 108 ARG A O 1
ATOM 863 N N . PHE A 1 109 ? 13.115 5.716 -8.821 1.00 86.88 109 PHE A N 1
ATOM 864 C CA . PHE A 1 109 ? 12.572 6.467 -9.969 1.00 86.88 109 PHE A CA 1
ATOM 865 C C . PHE A 1 109 ? 11.581 7.581 -9.613 1.00 86.88 109 PHE A C 1
ATOM 867 O O . PHE A 1 109 ? 11.399 8.506 -10.399 1.00 86.88 109 PHE A O 1
ATOM 874 N N . ALA A 1 110 ? 10.952 7.517 -8.443 1.00 88.38 110 ALA A N 1
ATOM 875 C CA . ALA A 1 110 ? 9.948 8.466 -7.974 1.00 88.38 110 ALA A CA 1
ATOM 876 C C . ALA A 1 110 ? 10.403 9.129 -6.664 1.00 88.38 110 ALA A C 1
ATOM 878 O O . ALA A 1 110 ? 9.656 9.192 -5.690 1.00 88.38 110 ALA A O 1
ATOM 879 N N . ARG A 1 111 ? 11.648 9.628 -6.629 1.00 88.06 111 ARG A N 1
ATOM 880 C CA . ARG A 1 111 ? 12.269 10.156 -5.402 1.00 88.06 111 ARG A CA 1
ATOM 881 C C . ARG A 1 111 ? 11.4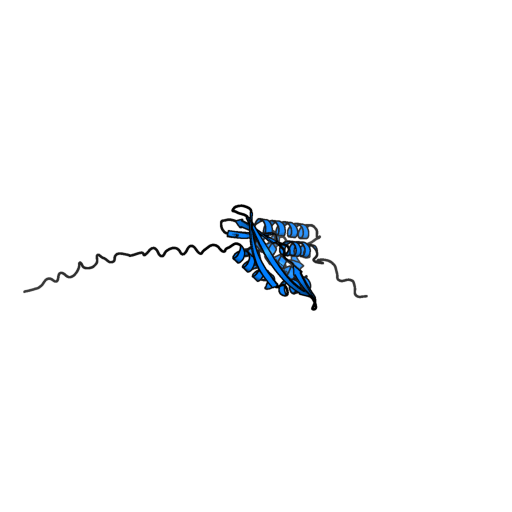32 11.246 -4.729 1.00 88.06 111 ARG A C 1
ATOM 883 O O . ARG A 1 111 ? 11.230 11.170 -3.528 1.00 88.06 111 ARG A O 1
ATOM 890 N N . GLY A 1 112 ? 10.881 12.187 -5.500 1.00 89.19 112 GLY A N 1
ATOM 891 C CA . GLY A 1 112 ? 10.028 13.252 -4.954 1.00 89.19 112 GLY A CA 1
ATOM 892 C C . GLY A 1 112 ? 8.750 12.732 -4.283 1.00 89.19 112 GLY A C 1
ATOM 893 O O . GLY A 1 112 ? 8.319 13.285 -3.277 1.00 89.19 112 GLY A O 1
ATOM 894 N N . LEU A 1 113 ? 8.179 11.627 -4.781 1.00 89.62 113 LEU A N 1
ATOM 895 C CA . LEU A 1 113 ? 7.045 10.969 -4.129 1.00 89.62 113 LEU A CA 1
ATOM 896 C C . LEU A 1 113 ? 7.467 10.349 -2.790 1.00 89.62 113 LEU A C 1
ATOM 898 O O . LEU A 1 113 ? 6.777 10.518 -1.792 1.00 89.62 113 LEU A O 1
ATOM 902 N N . MET A 1 114 ? 8.610 9.658 -2.749 1.00 92.25 114 MET A N 1
ATOM 903 C CA . MET A 1 114 ? 9.102 9.059 -1.502 1.00 92.25 114 MET A CA 1
ATOM 904 C C . MET A 1 114 ? 9.536 10.107 -0.481 1.00 92.25 114 MET A C 1
ATOM 906 O O . MET A 1 114 ? 9.301 9.923 0.706 1.00 92.25 114 MET A O 1
ATOM 910 N N . GLU A 1 115 ? 10.145 11.207 -0.925 1.00 91.12 115 GLU A N 1
ATOM 911 C CA . GLU A 1 115 ? 10.470 12.349 -0.066 1.00 91.12 115 GLU A CA 1
ATOM 912 C C . GLU A 1 115 ? 9.196 12.888 0.594 1.00 91.12 115 GLU A C 1
ATOM 914 O O . GLU A 1 115 ? 9.171 13.045 1.812 1.00 91.12 115 GLU A O 1
ATOM 919 N N . SER A 1 116 ? 8.111 13.054 -0.174 1.00 90.62 116 SER A N 1
ATOM 920 C CA . SER A 1 116 ? 6.804 13.429 0.378 1.00 90.62 116 SER A CA 1
ATOM 921 C C . SER A 1 116 ? 6.310 12.427 1.426 1.00 90.62 116 SER A C 1
ATOM 923 O O . SER A 1 116 ? 5.859 12.839 2.492 1.00 90.62 116 SER A O 1
ATOM 925 N N . GLN A 1 117 ? 6.443 11.121 1.169 1.00 91.75 117 GLN A N 1
ATOM 926 C CA . GLN A 1 117 ? 6.039 10.081 2.121 1.00 91.75 117 GLN A CA 1
ATOM 927 C C . GLN A 1 117 ? 6.824 10.155 3.437 1.00 91.75 117 GLN A C 1
ATOM 929 O O . GLN A 1 117 ? 6.245 10.034 4.512 1.00 91.75 117 GLN A O 1
ATOM 934 N N . VAL A 1 118 ? 8.144 10.351 3.363 1.00 93.31 118 VAL A N 1
ATOM 935 C CA . VAL A 1 118 ? 9.028 10.437 4.541 1.00 93.31 118 VAL A CA 1
ATOM 936 C C . VAL A 1 118 ? 8.735 11.688 5.369 1.00 93.31 118 VAL A C 1
ATOM 938 O O . VAL A 1 118 ? 8.894 11.674 6.587 1.00 93.31 118 VAL A O 1
ATOM 941 N N . MET A 1 119 ? 8.300 12.767 4.719 1.00 93.38 119 MET A N 1
ATOM 942 C CA . MET A 1 119 ? 7.901 14.013 5.378 1.00 93.38 119 MET A CA 1
ATOM 943 C C . MET A 1 119 ? 6.484 13.971 5.963 1.00 93.38 119 MET A C 1
ATOM 945 O O . MET A 1 119 ? 6.069 14.939 6.600 1.00 93.38 119 MET A O 1
ATOM 949 N N . THR A 1 120 ? 5.742 12.882 5.747 1.00 95.50 120 THR A N 1
ATOM 950 C CA . THR A 1 120 ? 4.385 12.720 6.268 1.00 95.50 120 THR A CA 1
ATOM 951 C C . THR A 1 120 ? 4.422 12.106 7.667 1.00 95.50 120 THR A C 1
ATOM 953 O O . THR A 1 120 ? 4.929 10.998 7.859 1.00 95.50 120 THR A O 1
ATOM 956 N N . ASP A 1 121 ? 3.854 12.808 8.645 1.00 97.00 121 ASP A N 1
ATOM 957 C CA . ASP A 1 121 ? 3.548 12.258 9.966 1.00 97.00 121 ASP A CA 1
ATOM 958 C C . ASP A 1 121 ? 2.172 11.590 9.947 1.00 97.00 121 ASP A C 1
ATOM 960 O O . ASP A 1 121 ? 1.209 12.150 9.421 1.00 97.00 121 ASP A O 1
ATOM 964 N N . PHE A 1 122 ? 2.081 10.401 10.540 1.00 97.94 122 PHE A N 1
ATOM 965 C CA . PHE A 1 122 ? 0.843 9.635 10.640 1.00 97.94 122 PHE A CA 1
ATOM 966 C C . PHE A 1 122 ? 0.484 9.420 12.103 1.00 97.94 122 PHE A C 1
ATOM 968 O O . PHE A 1 122 ? 1.252 8.833 12.869 1.00 97.94 122 PHE A O 1
ATOM 975 N N . ARG A 1 123 ? -0.733 9.815 12.477 1.00 98.06 123 ARG A N 1
ATOM 976 C CA . ARG A 1 123 ? -1.255 9.629 13.830 1.00 98.06 123 ARG A CA 1
ATOM 977 C C . ARG A 1 123 ? -2.610 8.944 13.806 1.00 98.06 123 ARG A C 1
ATOM 979 O O . ARG A 1 123 ? -3.594 9.531 13.362 1.00 98.06 123 ARG A O 1
ATOM 986 N N . VAL A 1 124 ? -2.691 7.742 14.369 1.00 98.44 124 VAL A N 1
ATOM 987 C CA . VAL A 1 124 ? -3.974 7.060 14.591 1.00 98.44 124 VAL A CA 1
ATOM 988 C C . VAL A 1 124 ? -4.835 7.877 15.564 1.00 98.44 124 VAL A C 1
ATOM 990 O O . VAL A 1 124 ? -4.381 8.267 16.642 1.00 98.44 124 VAL A O 1
ATOM 993 N N . LEU A 1 125 ? -6.077 8.162 15.168 1.00 98.31 125 LEU A N 1
ATOM 994 C CA . LEU A 1 125 ? -7.053 8.920 15.957 1.00 98.31 125 LEU A CA 1
ATOM 995 C C . LEU A 1 125 ? -8.059 8.004 16.654 1.00 98.31 125 LEU A C 1
ATOM 997 O O . LEU A 1 125 ? -8.530 8.326 17.743 1.00 98.31 125 LEU A O 1
ATOM 1001 N N . GLY A 1 126 ? -8.389 6.876 16.030 1.00 97.62 126 GLY A N 1
ATOM 1002 C CA . GLY A 1 126 ? -9.295 5.887 16.592 1.00 97.62 126 GLY A CA 1
ATOM 1003 C C . GLY A 1 126 ? -9.730 4.850 15.568 1.00 97.62 126 GLY A 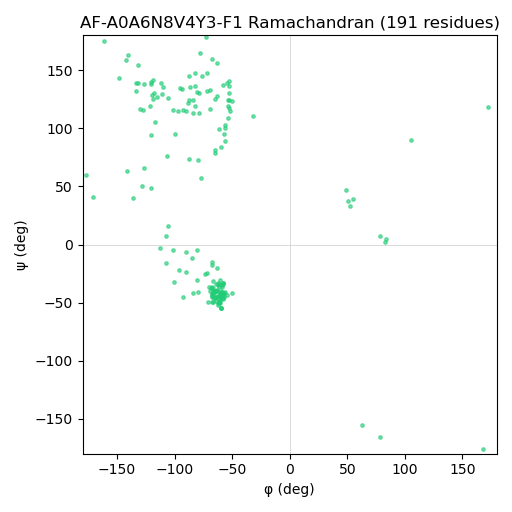C 1
ATOM 1004 O O . GLY A 1 126 ? -9.295 4.866 14.415 1.00 97.62 126 GLY A O 1
ATOM 1005 N N . THR A 1 127 ? -10.627 3.975 16.006 1.00 98.44 127 THR A N 1
ATOM 1006 C CA . THR A 1 127 ? -11.089 2.825 15.231 1.00 98.44 127 THR A CA 1
ATOM 1007 C C . THR A 1 127 ? -12.602 2.747 15.241 1.00 98.44 127 THR A C 1
ATOM 1009 O O . THR A 1 127 ? -13.241 2.937 16.276 1.00 98.44 127 THR A O 1
ATOM 1012 N N . VAL A 1 128 ? -13.172 2.417 14.089 1.00 98.50 128 VAL A N 1
ATOM 1013 C CA . VAL A 1 128 ? -14.591 2.117 13.914 1.00 98.50 128 VAL A CA 1
ATOM 1014 C C . VAL A 1 128 ? -14.716 0.658 13.488 1.00 98.50 128 VAL A C 1
ATOM 1016 O O . VAL A 1 128 ? -14.067 0.219 12.540 1.00 98.50 128 VAL A O 1
ATOM 1019 N N . ALA A 1 129 ? -15.525 -0.115 14.206 1.00 98.31 129 ALA A N 1
ATOM 1020 C CA . ALA A 1 129 ? -15.774 -1.510 13.865 1.00 98.31 129 ALA A CA 1
ATOM 1021 C C . ALA A 1 129 ? -16.849 -1.639 12.780 1.00 98.31 129 ALA A C 1
ATOM 1023 O O . ALA A 1 129 ? -17.898 -1.003 12.867 1.00 98.31 129 ALA A O 1
ATOM 1024 N N . GLU A 1 130 ? -16.605 -2.515 11.805 1.00 97.69 130 GLU A N 1
ATOM 1025 C CA . GLU A 1 130 ? -17.607 -3.003 10.857 1.00 97.69 130 GLU A CA 1
ATOM 1026 C C . GLU A 1 130 ? -17.697 -4.527 11.015 1.00 97.69 130 GLU A C 1
ATOM 1028 O O . GLU A 1 130 ? -16.883 -5.286 10.494 1.00 97.69 130 GLU A O 1
ATOM 1033 N N . GLY A 1 131 ? -18.644 -4.986 11.835 1.00 97.25 131 GLY A N 1
ATOM 1034 C CA . GLY A 1 131 ? -18.717 -6.395 12.228 1.00 97.25 131 GLY A CA 1
ATOM 1035 C C . GLY A 1 131 ? -17.486 -6.868 13.016 1.00 97.25 131 GLY A C 1
ATOM 1036 O O . GLY A 1 131 ? -16.782 -6.080 13.654 1.00 97.25 131 GLY A O 1
ATOM 1037 N N . ASP A 1 132 ? -17.218 -8.173 12.980 1.00 97.38 132 ASP A N 1
ATOM 1038 C CA . ASP A 1 132 ? -16.161 -8.790 13.795 1.00 97.38 132 ASP A CA 1
ATOM 1039 C C . ASP A 1 132 ? -14.799 -8.833 13.096 1.00 97.38 132 ASP A C 1
ATOM 1041 O O . ASP A 1 132 ? -13.766 -8.864 13.763 1.00 97.38 132 ASP A O 1
ATOM 1045 N N . THR A 1 133 ? -14.788 -8.789 11.763 1.00 98.12 133 THR A N 1
ATOM 1046 C CA . THR A 1 133 ? -13.603 -9.062 10.936 1.00 98.12 133 THR A CA 1
ATOM 1047 C C . THR A 1 133 ? -13.072 -7.848 10.184 1.00 98.12 133 THR A C 1
ATOM 1049 O O . THR A 1 133 ? -12.040 -7.968 9.527 1.00 98.12 133 THR A O 1
ATOM 1052 N N . ILE A 1 134 ? -13.730 -6.685 10.273 1.00 98.56 134 ILE A N 1
ATOM 1053 C CA . ILE A 1 134 ? -13.313 -5.451 9.591 1.00 98.56 134 ILE A CA 1
ATOM 1054 C C . ILE A 1 134 ? -13.194 -4.302 10.597 1.00 98.56 134 ILE A C 1
ATOM 1056 O O . ILE A 1 134 ? -14.016 -4.128 11.507 1.00 98.56 134 ILE A O 1
ATOM 1060 N N . ARG A 1 135 ? -12.136 -3.503 10.455 1.00 98.56 135 ARG A N 1
ATOM 1061 C CA . ARG A 1 135 ? -11.871 -2.307 11.261 1.00 98.56 135 ARG A CA 1
ATOM 1062 C C . ARG A 1 135 ? -11.469 -1.160 10.350 1.00 98.56 135 ARG A C 1
ATOM 1064 O O . ARG A 1 135 ? -10.584 -1.313 9.517 1.00 98.56 135 ARG A O 1
ATOM 1071 N N . HIS A 1 136 ? -12.080 -0.002 10.550 1.00 98.69 136 HIS A N 1
ATOM 1072 C CA . HIS A 1 136 ? -11.697 1.241 9.893 1.00 98.69 136 HIS A CA 1
ATOM 1073 C C . HIS A 1 136 ? -10.887 2.081 10.865 1.00 98.69 136 HIS A C 1
ATOM 1075 O O . HIS A 1 136 ? -11.394 2.500 11.904 1.00 98.69 136 HIS A O 1
ATOM 1081 N N . ILE A 1 137 ? -9.628 2.320 10.535 1.00 98.62 137 ILE A N 1
ATOM 1082 C CA . ILE A 1 137 ? -8.717 3.146 11.317 1.00 98.62 137 ILE A CA 1
ATOM 1083 C C . ILE A 1 137 ? -8.796 4.563 10.779 1.00 98.62 137 ILE A C 1
ATOM 1085 O O . ILE A 1 137 ? -8.420 4.813 9.635 1.00 98.62 137 ILE A O 1
ATOM 1089 N N . VAL A 1 138 ? -9.270 5.493 11.602 1.00 98.56 138 VAL A N 1
ATOM 1090 C CA . VAL A 1 138 ? -9.207 6.922 11.297 1.00 98.56 138 VAL A CA 1
ATOM 1091 C C . VAL A 1 138 ? -7.834 7.412 11.728 1.00 98.56 138 VAL A C 1
ATOM 1093 O O . VAL A 1 138 ? -7.448 7.244 12.888 1.00 98.56 138 VAL A O 1
ATOM 1096 N N . TYR A 1 139 ? -7.091 8.024 10.815 1.00 98.56 139 TYR A N 1
ATOM 1097 C CA . TYR A 1 139 ? -5.775 8.578 11.109 1.00 98.56 139 TYR A CA 1
ATOM 1098 C C . TYR A 1 139 ? -5.667 10.003 10.580 1.00 98.56 139 TYR A C 1
ATOM 1100 O O . TYR A 1 139 ? -6.379 10.390 9.662 1.00 98.56 139 TYR A O 1
ATOM 1108 N N . ARG A 1 140 ? -4.799 10.799 11.199 1.00 98.44 140 ARG A N 1
ATOM 1109 C CA . ARG A 1 140 ? -4.370 12.095 10.687 1.00 98.44 140 ARG A CA 1
ATOM 1110 C C . ARG A 1 140 ? -3.074 11.904 9.926 1.00 98.44 140 ARG A C 1
ATOM 1112 O O . ARG A 1 140 ? -2.166 11.260 10.447 1.00 98.44 140 ARG A O 1
ATOM 1119 N N . GLU A 1 141 ? -2.997 12.505 8.753 1.00 97.38 141 GLU A N 1
ATOM 1120 C CA . GLU A 1 141 ? -1.742 12.723 8.047 1.00 97.38 141 GLU A CA 1
ATOM 1121 C C . GLU A 1 141 ? -1.410 14.212 8.051 1.00 97.38 141 GLU A C 1
ATOM 1123 O O . GLU A 1 141 ? -2.286 15.056 7.835 1.00 97.38 141 GLU A O 1
ATOM 1128 N N . THR A 1 142 ? -0.151 14.528 8.327 1.00 97.50 142 THR A N 1
ATOM 1129 C CA . THR A 1 142 ? 0.372 15.892 8.290 1.00 97.50 142 THR A CA 1
ATOM 1130 C C . THR A 1 142 ? 1.643 15.889 7.457 1.00 97.50 142 THR A C 1
ATOM 1132 O O . THR A 1 142 ? 2.621 15.246 7.825 1.00 97.50 142 THR A O 1
ATOM 1135 N N . THR A 1 143 ? 1.634 16.612 6.340 1.00 94.44 143 THR A N 1
ATOM 1136 C CA . THR A 1 143 ? 2.791 16.736 5.442 1.00 94.44 143 THR A CA 1
ATOM 1137 C C . THR A 1 143 ? 3.211 18.194 5.353 1.00 94.44 143 THR A C 1
ATOM 1139 O O . THR A 1 143 ? 2.386 19.054 5.048 1.00 94.44 143 THR A O 1
ATOM 1142 N N . ASP A 1 144 ? 4.492 18.480 5.577 1.00 90.81 144 ASP A N 1
ATOM 1143 C CA . ASP A 1 144 ? 5.078 19.778 5.233 1.00 90.81 144 ASP A CA 1
ATOM 1144 C C . ASP A 1 144 ? 5.618 19.714 3.804 1.00 90.81 144 ASP A C 1
ATOM 1146 O O . ASP A 1 144 ? 6.555 18.970 3.511 1.00 90.81 144 ASP A O 1
ATOM 1150 N N . HIS A 1 145 ? 5.027 20.492 2.901 1.00 85.50 145 HIS A N 1
ATOM 1151 C CA . HIS A 1 145 ? 5.550 20.668 1.558 1.00 85.50 145 HIS A CA 1
ATOM 1152 C C . HIS A 1 145 ? 5.938 22.128 1.335 1.00 85.50 145 HIS A C 1
ATOM 1154 O O . HIS A 1 145 ? 5.087 22.999 1.146 1.00 85.50 145 HIS A O 1
ATOM 1160 N N . MET A 1 146 ? 7.247 22.396 1.335 1.00 86.00 146 MET A N 1
ATOM 1161 C CA . MET A 1 146 ? 7.816 23.729 1.095 1.00 86.00 146 MET A CA 1
ATOM 1162 C C . MET A 1 146 ? 7.262 24.812 2.044 1.00 86.00 146 MET A C 1
ATOM 1164 O O . MET A 1 146 ? 7.014 25.943 1.624 1.00 86.00 146 MET A O 1
ATOM 1168 N N . GLY A 1 147 ? 7.051 24.474 3.321 1.00 89.00 147 GLY A N 1
ATOM 1169 C CA . GLY A 1 147 ? 6.506 25.382 4.333 1.00 89.00 147 GLY A CA 1
ATOM 1170 C C . GLY A 1 147 ? 4.981 25.491 4.315 1.00 89.00 147 GLY A C 1
ATOM 1171 O O . GLY A 1 147 ? 4.414 26.253 5.098 1.00 89.00 147 GLY A O 1
ATOM 1172 N N . THR A 1 148 ? 4.306 24.742 3.438 1.00 91.75 148 THR A N 1
ATOM 1173 C CA . THR A 1 148 ? 2.851 24.578 3.468 1.00 91.75 148 THR A CA 1
ATOM 1174 C C . THR A 1 148 ? 2.516 23.284 4.190 1.00 91.75 148 THR A C 1
ATOM 1176 O O . THR A 1 148 ? 2.831 22.199 3.704 1.00 91.75 148 THR A O 1
ATOM 1179 N N . VAL A 1 149 ? 1.849 23.402 5.337 1.00 94.31 149 VAL A N 1
ATOM 1180 C CA . VAL A 1 149 ? 1.341 22.246 6.079 1.00 94.31 149 VAL A CA 1
ATOM 1181 C C . VAL A 1 149 ? 0.014 21.810 5.468 1.00 94.31 149 VAL A C 1
ATOM 1183 O O . VAL A 1 149 ? -0.947 22.580 5.430 1.00 94.31 149 VAL A O 1
ATOM 1186 N N . ILE A 1 150 ? -0.025 20.573 4.987 1.00 94.56 150 ILE A N 1
ATOM 1187 C CA . ILE A 1 150 ? -1.223 19.908 4.482 1.00 94.56 150 ILE A CA 1
ATOM 1188 C C . ILE A 1 150 ? -1.656 18.894 5.536 1.00 94.56 150 ILE A C 1
ATOM 1190 O O . ILE A 1 150 ? -0.858 18.051 5.949 1.00 94.56 150 ILE A O 1
ATOM 1194 N N . GLU A 1 151 ? -2.913 18.975 5.967 1.00 97.12 151 GLU A N 1
ATOM 1195 C CA . GLU A 1 151 ? -3.509 18.023 6.903 1.00 97.12 151 GLU A CA 1
ATOM 1196 C C . GLU A 1 151 ? -4.717 17.335 6.272 1.00 97.12 151 GLU A C 1
ATOM 1198 O O . GLU A 1 151 ? -5.560 17.986 5.649 1.00 97.12 151 GLU A O 1
ATOM 1203 N N . ALA A 1 152 ? -4.839 16.029 6.495 1.00 97.00 152 ALA A N 1
ATOM 1204 C CA . ALA A 1 152 ? -6.044 15.278 6.172 1.00 97.00 152 ALA A CA 1
ATOM 1205 C C . ALA A 1 152 ? -6.353 14.236 7.254 1.00 97.00 152 ALA A C 1
ATOM 1207 O O . ALA A 1 152 ? -5.513 13.899 8.091 1.00 97.00 152 ALA A O 1
ATOM 1208 N N . ALA A 1 153 ? -7.595 13.749 7.251 1.00 97.69 153 ALA A N 1
ATOM 1209 C CA . ALA A 1 153 ? -8.070 12.713 8.165 1.00 97.69 153 ALA A CA 1
ATOM 1210 C C . ALA A 1 153 ? -8.706 11.533 7.400 1.00 97.69 153 ALA A C 1
ATOM 1212 O O . ALA A 1 153 ? -9.927 11.355 7.453 1.00 97.69 153 ALA A O 1
ATOM 1213 N N . PRO A 1 154 ? -7.917 10.779 6.617 1.00 97.94 154 PRO A N 1
ATOM 1214 C CA . PRO A 1 154 ? -8.396 9.612 5.878 1.00 97.94 154 PRO A CA 1
ATOM 1215 C C . PRO A 1 154 ? -8.676 8.397 6.783 1.00 97.94 154 PRO A C 1
ATOM 1217 O O . PRO A 1 154 ? -8.463 8.397 8.000 1.00 97.94 154 PRO A O 1
ATOM 1220 N N . THR A 1 155 ? -9.148 7.325 6.146 1.00 98.25 155 THR A N 1
ATOM 1221 C CA . THR A 1 155 ? -9.393 6.022 6.768 1.00 98.25 155 THR A CA 1
ATOM 1222 C C . THR A 1 155 ? -8.542 4.929 6.127 1.00 98.25 155 THR A C 1
ATOM 1224 O O . THR A 1 155 ? -8.379 4.900 4.906 1.00 98.25 155 THR A O 1
ATOM 1227 N N . ALA A 1 156 ? -8.045 3.996 6.938 1.00 98.62 156 ALA A N 1
ATOM 1228 C CA . ALA A 1 156 ? -7.468 2.733 6.485 1.00 98.62 156 ALA A CA 1
ATOM 1229 C C . ALA A 1 156 ? -8.383 1.568 6.881 1.00 98.62 156 ALA A C 1
ATOM 1231 O O . ALA A 1 156 ? -8.766 1.445 8.042 1.00 98.62 156 ALA A O 1
ATOM 1232 N N . MET A 1 157 ? -8.718 0.705 5.929 1.00 98.75 157 MET A N 1
ATOM 1233 C CA . MET A 1 157 ? -9.479 -0.516 6.164 1.00 98.75 157 MET A CA 1
ATOM 1234 C C . MET A 1 157 ? -8.517 -1.649 6.519 1.00 98.75 157 MET A C 1
ATOM 1236 O O . MET A 1 157 ? -7.602 -1.965 5.754 1.00 98.75 157 MET A O 1
ATOM 1240 N N . LEU A 1 158 ? -8.742 -2.276 7.668 1.00 98.81 158 LEU A N 1
ATOM 1241 C CA . LEU A 1 158 ? -8.060 -3.481 8.115 1.00 98.81 158 LEU A CA 1
ATOM 1242 C C . LEU A 1 158 ? -9.044 -4.651 8.137 1.00 98.81 158 LEU A C 1
ATOM 1244 O O . LEU A 1 158 ? -10.184 -4.508 8.582 1.00 98.81 158 LEU A O 1
ATOM 1248 N N . VAL A 1 159 ? -8.577 -5.814 7.694 1.00 98.62 159 VAL A N 1
ATOM 1249 C CA . VAL A 1 159 ? -9.329 -7.072 7.667 1.00 98.62 159 VAL A CA 1
ATOM 1250 C C . VAL A 1 159 ? -8.587 -8.110 8.502 1.00 98.62 159 VAL A C 1
ATOM 1252 O O . VAL A 1 159 ? -7.356 -8.155 8.491 1.00 98.62 159 VAL A O 1
ATOM 1255 N N . LEU A 1 160 ? -9.329 -8.913 9.262 1.00 98.25 160 LEU A N 1
ATOM 1256 C CA . LEU A 1 160 ? -8.784 -10.024 10.034 1.00 98.25 160 LEU A CA 1
ATOM 1257 C C . LEU A 1 160 ? -8.526 -11.223 9.107 1.00 98.25 160 LEU A C 1
ATOM 1259 O O . LEU A 1 160 ? -9.468 -11.829 8.604 1.00 98.25 160 LEU A O 1
ATOM 1263 N N . GLU A 1 161 ? -7.258 -11.577 8.915 1.00 97.75 161 GLU A N 1
ATOM 1264 C CA . GLU A 1 161 ? -6.796 -12.692 8.080 1.00 97.75 161 GLU A CA 1
ATOM 1265 C C . GLU A 1 161 ? -5.986 -13.652 8.959 1.00 97.75 161 GLU A C 1
ATOM 1267 O O . GLU A 1 161 ? -5.005 -13.248 9.586 1.00 97.75 161 GLU A O 1
ATOM 1272 N N . ASP A 1 162 ? -6.434 -14.906 9.069 1.00 95.88 162 ASP A N 1
ATOM 1273 C CA . ASP A 1 162 ? -5.811 -15.938 9.914 1.00 95.88 162 ASP A CA 1
ATOM 1274 C C . ASP A 1 162 ? -5.565 -15.491 11.371 1.00 95.88 162 ASP A C 1
ATOM 1276 O O . ASP A 1 162 ? -4.554 -15.810 11.996 1.00 95.88 162 ASP A O 1
ATOM 1280 N N . GLY A 1 163 ? -6.505 -14.715 11.923 1.00 95.62 163 GLY A N 1
ATOM 1281 C CA . GLY A 1 163 ? -6.423 -14.183 13.288 1.00 95.62 163 GLY A CA 1
ATOM 1282 C C . GLY A 1 163 ? -5.495 -12.974 13.453 1.00 95.62 163 GLY A C 1
ATOM 1283 O O . GLY A 1 163 ? -5.288 -12.528 14.581 1.00 95.62 163 GLY A O 1
ATOM 1284 N N . VAL A 1 164 ? -4.968 -12.420 12.357 1.00 96.94 164 VAL A N 1
ATOM 1285 C CA . VAL A 1 164 ? -4.085 -11.248 12.343 1.00 96.94 164 VAL A CA 1
ATOM 1286 C C . VAL A 1 164 ? -4.746 -10.111 11.572 1.00 96.94 164 VAL A C 1
ATOM 1288 O O . VAL A 1 164 ? -5.214 -10.291 10.451 1.00 96.94 164 VAL A O 1
ATOM 1291 N N . TRP A 1 165 ? -4.777 -8.911 12.148 1.00 98.38 165 TRP A N 1
ATOM 1292 C CA . TRP A 1 165 ? -5.241 -7.728 11.424 1.00 98.38 165 TRP A CA 1
ATOM 1293 C C . TRP A 1 165 ? -4.253 -7.351 10.324 1.00 98.38 165 TRP A C 1
ATOM 1295 O O . TRP A 1 165 ? -3.049 -7.267 10.572 1.00 98.38 165 TRP A O 1
ATOM 1305 N N . ARG A 1 166 ? -4.766 -7.084 9.123 1.00 98.56 166 ARG A N 1
ATOM 1306 C CA . ARG A 1 166 ? -3.976 -6.688 7.957 1.00 98.56 166 ARG A CA 1
ATOM 1307 C C . ARG A 1 166 ? -4.605 -5.500 7.247 1.00 98.56 166 ARG A C 1
ATOM 1309 O O . ARG A 1 166 ? -5.817 -5.460 7.067 1.00 98.56 166 ARG A O 1
ATOM 1316 N N . VAL A 1 167 ? -3.790 -4.553 6.802 1.00 98.69 167 VAL A N 1
ATOM 1317 C CA . VAL A 1 167 ? -4.222 -3.400 6.007 1.00 98.69 167 VAL A CA 1
ATOM 1318 C C . VAL A 1 167 ? -4.652 -3.876 4.624 1.00 98.69 167 VAL A C 1
ATOM 1320 O O . VAL A 1 167 ? -3.846 -4.405 3.856 1.00 98.69 167 VAL A O 1
ATOM 1323 N N . ARG A 1 168 ? -5.932 -3.690 4.313 1.00 98.62 168 ARG A N 1
ATOM 1324 C CA . ARG A 1 168 ? -6.537 -4.044 3.029 1.00 98.62 168 ARG A CA 1
ATOM 1325 C C . ARG A 1 168 ? -6.528 -2.867 2.065 1.00 98.62 168 ARG A C 1
ATOM 1327 O O . ARG A 1 168 ? -6.162 -3.031 0.903 1.00 98.62 168 ARG A O 1
ATOM 1334 N N . GLU A 1 169 ? -6.899 -1.687 2.548 1.00 98.19 169 GLU A N 1
ATOM 1335 C CA . GLU A 1 169 ? -7.006 -0.475 1.735 1.00 98.19 169 GLU A CA 1
ATOM 1336 C C . GLU A 1 169 ? -6.684 0.775 2.549 1.00 98.19 169 GLU A C 1
ATOM 1338 O O . GLU A 1 169 ? -7.044 0.880 3.718 1.00 98.19 169 GLU A O 1
ATOM 1343 N N . ASN A 1 170 ? -6.032 1.746 1.915 1.00 98.00 170 ASN A N 1
ATOM 1344 C CA . ASN A 1 170 ? -5.927 3.123 2.385 1.00 98.00 170 ASN A CA 1
ATOM 1345 C C . ASN A 1 170 ? -5.519 4.042 1.217 1.00 98.00 170 ASN A C 1
ATOM 1347 O O . ASN A 1 170 ? -5.221 3.567 0.113 1.00 98.00 170 ASN A O 1
ATOM 1351 N N . ALA A 1 171 ? -5.479 5.353 1.467 1.00 97.19 171 ALA A N 1
ATOM 1352 C CA . ALA A 1 171 ? -5.069 6.344 0.473 1.00 97.19 171 ALA A CA 1
ATOM 1353 C C . ALA A 1 171 ? -3.639 6.095 -0.050 1.00 97.19 171 ALA A C 1
ATOM 1355 O O . ALA A 1 171 ? -3.428 6.078 -1.263 1.00 97.19 171 ALA A O 1
ATOM 1356 N N . GLU A 1 172 ? -2.687 5.782 0.835 1.00 96.25 172 GLU A N 1
ATOM 1357 C CA . GLU A 1 172 ? -1.283 5.560 0.454 1.00 96.25 172 GLU A CA 1
ATOM 1358 C C . GLU A 1 172 ? -1.120 4.405 -0.540 1.00 96.25 172 GLU A C 1
ATOM 1360 O O . GLU A 1 172 ? -0.439 4.539 -1.556 1.00 96.25 172 GLU A O 1
ATOM 1365 N N . LEU A 1 173 ? -1.801 3.274 -0.323 1.00 96.88 173 LEU A N 1
ATOM 1366 C CA . LEU A 1 173 ? -1.760 2.150 -1.263 1.00 96.88 173 LEU A CA 1
ATOM 1367 C C . LEU A 1 173 ? -2.356 2.519 -2.628 1.00 96.88 173 LEU A C 1
ATOM 1369 O O . LEU A 1 173 ? -1.888 2.034 -3.661 1.00 96.88 173 LEU A O 1
ATOM 1373 N N . VAL A 1 174 ? -3.376 3.382 -2.671 1.00 96.56 174 VAL A N 1
ATOM 1374 C CA . VAL A 1 174 ? -3.898 3.919 -3.938 1.00 96.56 174 VAL A CA 1
ATOM 1375 C C . VAL A 1 174 ? -2.830 4.759 -4.637 1.00 96.56 174 VAL A C 1
ATOM 1377 O O . VAL A 1 174 ? -2.559 4.517 -5.815 1.00 96.56 174 VAL A O 1
ATOM 1380 N N . VAL A 1 175 ? -2.182 5.680 -3.921 1.00 94.69 175 VAL A N 1
ATOM 1381 C CA . VAL A 1 175 ? -1.110 6.530 -4.463 1.00 94.69 175 VAL A CA 1
ATOM 1382 C C . VAL A 1 175 ? 0.039 5.684 -5.012 1.00 94.69 175 VAL A C 1
ATOM 1384 O O . VAL A 1 175 ? 0.451 5.893 -6.152 1.00 94.69 175 VAL A O 1
ATOM 1387 N N . LEU A 1 176 ? 0.506 4.675 -4.272 1.00 94.88 176 LEU A N 1
ATOM 1388 C CA . LEU A 1 176 ? 1.596 3.792 -4.707 1.00 94.88 176 LEU A CA 1
ATOM 1389 C C . LEU A 1 176 ? 1.234 2.985 -5.965 1.00 94.88 176 LEU A C 1
ATOM 1391 O O . LEU A 1 176 ? 2.053 2.854 -6.878 1.00 94.88 176 LEU A O 1
ATOM 1395 N N . ARG A 1 177 ? -0.008 2.490 -6.068 1.00 94.75 177 ARG A N 1
ATOM 1396 C CA . ARG A 1 177 ? -0.504 1.805 -7.278 1.00 94.75 177 ARG A CA 1
ATOM 1397 C C . ARG A 1 177 ? -0.570 2.740 -8.484 1.00 94.75 177 ARG A C 1
ATOM 1399 O O . ARG A 1 177 ? -0.239 2.333 -9.598 1.00 94.75 177 ARG A O 1
ATOM 1406 N N . VAL A 1 178 ? -0.989 3.988 -8.282 1.00 93.44 178 VAL A N 1
ATOM 1407 C CA . VAL A 1 178 ? -1.006 5.006 -9.342 1.00 93.44 178 VAL A CA 1
ATOM 1408 C C . VAL A 1 178 ? 0.420 5.367 -9.761 1.00 93.44 178 VAL A C 1
ATOM 1410 O O . VAL A 1 178 ? 0.711 5.399 -10.956 1.00 93.44 178 VAL A O 1
ATOM 1413 N N . ALA A 1 179 ? 1.324 5.560 -8.801 1.00 91.81 179 ALA A N 1
ATOM 1414 C CA . ALA A 1 179 ? 2.726 5.871 -9.054 1.00 91.81 179 ALA A CA 1
ATOM 1415 C C . ALA A 1 179 ? 3.414 4.784 -9.883 1.00 91.81 179 ALA A C 1
ATOM 1417 O O . ALA A 1 179 ? 4.122 5.105 -10.836 1.00 91.81 179 ALA A O 1
ATOM 1418 N N . LEU A 1 180 ? 3.140 3.508 -9.588 1.00 91.06 180 LEU A N 1
ATOM 1419 C CA . LEU A 1 180 ? 3.652 2.377 -10.363 1.00 91.06 180 LEU A CA 1
ATOM 1420 C C . LEU A 1 180 ? 3.269 2.470 -11.849 1.00 91.06 180 LEU A C 1
ATOM 1422 O O . LEU A 1 180 ? 4.098 2.214 -12.718 1.00 91.06 180 LEU A O 1
ATOM 1426 N N . ARG A 1 181 ? 2.033 2.881 -12.155 1.00 88.38 181 ARG A N 1
ATOM 1427 C CA . ARG A 1 181 ? 1.569 3.079 -13.541 1.00 88.38 181 ARG A CA 1
ATOM 1428 C C . ARG A 1 181 ? 2.194 4.307 -14.211 1.00 88.38 181 ARG A C 1
ATOM 1430 O O . ARG A 1 181 ? 2.238 4.374 -15.436 1.00 88.38 181 ARG A O 1
ATOM 1437 N N . GLY A 1 182 ? 2.633 5.286 -13.421 1.00 85.12 182 GLY A N 1
ATOM 1438 C CA . GLY A 1 182 ? 3.156 6.568 -13.889 1.00 85.12 182 GLY A CA 1
ATOM 1439 C C . GLY A 1 182 ? 4.664 6.607 -14.150 1.00 85.12 182 GLY A C 1
ATOM 1440 O O . GLY A 1 182 ? 5.149 7.626 -14.644 1.00 85.12 182 GLY A O 1
ATOM 1441 N N . ILE A 1 183 ? 5.418 5.547 -13.830 1.00 79.56 183 ILE A N 1
ATOM 1442 C CA . ILE A 1 183 ? 6.881 5.556 -13.983 1.00 79.56 183 ILE A CA 1
ATOM 1443 C C . ILE A 1 183 ? 7.235 5.683 -15.475 1.00 79.56 183 ILE A C 1
ATOM 1445 O O . ILE A 1 183 ? 6.792 4.859 -16.279 1.00 79.56 183 ILE A O 1
ATOM 144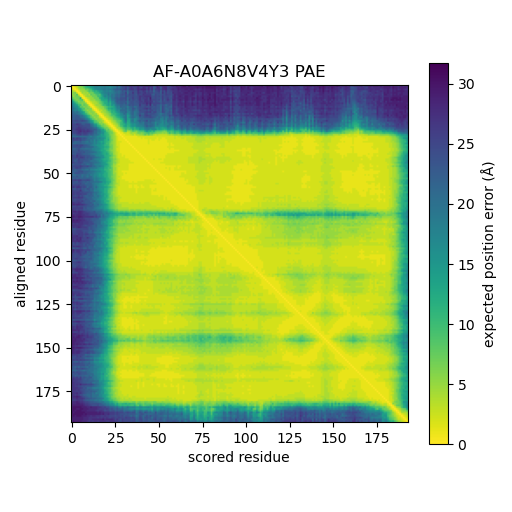9 N N . PRO A 1 184 ? 8.049 6.677 -15.881 1.00 69.25 184 PRO A N 1
ATOM 1450 C CA . PRO A 1 184 ? 8.415 6.899 -17.278 1.00 69.25 184 PRO A CA 1
ATOM 1451 C C . PRO A 1 184 ? 9.476 5.891 -17.763 1.00 69.25 184 PRO A C 1
ATOM 1453 O O . PRO A 1 184 ? 10.550 6.271 -18.220 1.00 69.25 184 PRO A O 1
ATOM 1456 N N . ILE A 1 185 ? 9.188 4.593 -17.670 1.00 67.00 185 ILE A N 1
ATOM 1457 C CA . ILE A 1 185 ? 10.091 3.522 -18.102 1.00 67.00 185 ILE A CA 1
ATOM 1458 C C . ILE A 1 185 ? 10.020 3.388 -19.625 1.00 67.00 185 ILE A C 1
ATOM 1460 O O . ILE A 1 185 ? 8.943 3.318 -20.214 1.00 67.00 185 ILE A O 1
ATOM 1464 N N . GLY A 1 186 ? 11.184 3.370 -20.279 1.00 58.84 186 GLY A N 1
ATOM 1465 C CA . GLY A 1 186 ? 11.290 3.175 -21.729 1.00 58.84 186 GLY A CA 1
ATOM 1466 C C . GLY A 1 186 ? 11.087 4.439 -22.569 1.00 58.84 186 GLY A C 1
ATOM 1467 O O . GLY A 1 186 ? 11.128 4.364 -23.796 1.00 58.84 186 GLY A O 1
ATOM 1468 N N . ARG A 1 187 ? 10.923 5.613 -21.947 1.00 59.38 187 ARG A N 1
ATOM 1469 C CA . ARG A 1 187 ? 11.046 6.892 -22.656 1.00 59.38 187 ARG A CA 1
ATOM 1470 C C . ARG A 1 187 ? 12.524 7.261 -22.712 1.00 59.38 187 ARG A C 1
ATOM 1472 O O . ARG A 1 187 ? 13.124 7.532 -21.675 1.00 59.38 187 ARG A O 1
ATOM 1479 N N . SER A 1 188 ? 13.120 7.269 -23.905 1.00 51.00 188 SER A N 1
ATOM 1480 C CA . SER A 1 188 ? 14.416 7.927 -24.088 1.00 51.00 188 SER A CA 1
ATOM 1481 C C . SER A 1 188 ? 14.301 9.363 -23.563 1.00 51.00 188 SER A C 1
ATOM 1483 O O . SER A 1 188 ?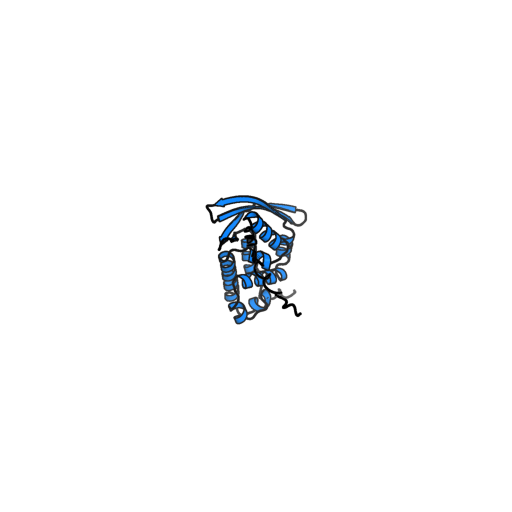 13.283 10.009 -23.843 1.00 51.00 188 SER A O 1
ATOM 1485 N N . PRO A 1 189 ? 15.287 9.876 -22.803 1.00 51.38 189 PRO A N 1
ATOM 1486 C CA . PRO A 1 189 ? 15.295 11.288 -22.454 1.00 51.38 189 PRO A CA 1
ATOM 1487 C C . PRO A 1 189 ? 15.158 12.107 -23.746 1.00 51.38 189 PRO A C 1
ATOM 1489 O O . PRO A 1 189 ? 15.714 11.702 -24.776 1.00 51.38 189 PRO A O 1
ATOM 1492 N N . PRO A 1 190 ? 14.384 13.209 -23.742 1.00 49.84 190 PRO A N 1
ATOM 1493 C CA . PRO A 1 190 ? 14.290 14.064 -24.916 1.00 49.84 190 PRO A CA 1
ATOM 1494 C C . PRO A 1 190 ? 15.709 14.438 -25.341 1.00 49.84 190 PRO A C 1
ATOM 1496 O O . PRO A 1 190 ? 16.523 14.812 -24.496 1.00 49.84 190 PRO A O 1
ATOM 1499 N N . ALA A 1 191 ? 16.019 14.273 -26.631 1.00 54.94 191 ALA A N 1
ATOM 1500 C CA . ALA A 1 191 ? 17.318 14.661 -27.165 1.00 54.94 191 ALA A CA 1
ATOM 1501 C C . ALA A 1 191 ? 17.602 16.100 -26.720 1.00 54.94 191 ALA A C 1
ATOM 1503 O O . ALA A 1 191 ? 16.763 16.979 -26.943 1.00 54.94 191 ALA A O 1
ATOM 1504 N N . ALA A 1 192 ? 18.731 16.311 -26.038 1.00 59.00 192 ALA A N 1
ATOM 1505 C CA . ALA A 1 192 ? 19.143 17.640 -25.612 1.00 59.00 192 ALA A CA 1
ATOM 1506 C C . ALA A 1 192 ? 19.158 18.548 -26.852 1.00 59.00 192 ALA A C 1
ATOM 1508 O O . ALA A 1 192 ? 19.828 18.230 -27.836 1.00 59.00 192 ALA A O 1
ATOM 1509 N N . ARG A 1 193 ? 18.335 19.599 -26.827 1.00 54.12 193 ARG A N 1
ATOM 1510 C CA . ARG A 1 193 ? 18.315 20.652 -27.845 1.00 54.12 193 ARG A CA 1
ATOM 1511 C C . ARG A 1 193 ? 19.241 21.777 -27.430 1.00 54.12 193 ARG A C 1
ATOM 1513 O O . ARG A 1 193 ? 19.264 22.069 -26.214 1.00 54.12 193 ARG A O 1
#

Mean predicted aligned error: 8.38 Å

Radius of gyration: 26.56 Å; Cα contacts (8 Å, |Δi|>4): 248; chains: 1; bounding box: 52×84×90 Å

Sequence (193 aa):
MRPRTRILLAALALATLTAAAPELTAAQPTPEETAQRFFDGLSRLRWQQVSAQMHTEALDEFHLISRQLVESLRGDSVLIQLYDASREEWASWSSREVFERSMAGLTRFARGLMESQVMTDFRVLGTVAEGDTIRHIVYRETTDHMGTVIEAAPTAMLVLEDGVWRVRENAELVVLRVALRGIPIGRSPPAAR